Protein 2WHL (pdb70)

Organism: NCBI:txid122631

Radius of gyration: 16.97 Å; Cα contacts (8 Å, |Δi|>4): 727; chains: 1; bounding box: 40×43×40 Å

Nearest PDB structures (foldseek):
  2whl-assembly1_A  TM=1.003E+00  e=1.988E-66  Salipaludibacillus agaradhaerens
  3jug-assembly1_A  TM=1.002E+00  e=2.388E-63  Bacillus sp. N16-5
  2whj-assembly1_A  TM=1.001E+00  e=3.059E-62  Salipaludibacillus agaradhaerens
  1wky-assembly1_A  TM=9.982E-01  e=1.531E-55  Bacillus sp. JAMB-602
  2man-assembly1_A  TM=9.497E-01  e=5.520E-34  Thermobifida fusca

Foldseek 3Di:
DWFAFFAFIAFPVRHTAFFAFFEDACQVVVVLLLQQQLLRLVLQGQAYEYEAELPLPGDHQDLVSLLVNLCSQVVSQHAYAYAHENQQLPLDLVSLVSLLVVCLVNVVSQPPCQNRYEYASHQQHAQDQDLVSLLVSLLPRLVVSVVSVHLHQYEYADHNSLQNLVSCLVCVVVSLVSHPNSRYAYEHAFFCRQFVDLVSVLVSVCSNSVVSGYYEPAEYADCDCGGCVVNNLVVCQVVSHHYYYPHCDDDPPVCRNRHQAPDSNRPGGDPRVCCQRPNDSHSVPPRDRRPVSD

Sequence (294 aa):
GFSSVDGNTLYDANGQPFVMRGINHGHAWYKDTASTAIPAIAEQGANTIRIVLSDGGQWEKDDIDTIRREVIIELAEQNKMVAVVEVHDATGRDSRSDLNRAVDYWIEMKDALIGKEDDTVIINIANEWYGSWDGSAWADGYIDVIPKLRDAGLTHTLMVDAAGWGQYPQSIHDYGQQDVFNADPLKNTMFSIHMYEYAGGDANNTVRRSNIDRVIDQDLALVIGEFGHRHTDVDEDTILSYSEETGTGWLAWSWKGNSTSWDYLDLSEDWAGQHLTDWGNRIVHGADGLQETSKPSTVFT

Solvent-accessible surface area: 10678 Å² total; per-residue (Å²): 58,5,49,13,105,29,65,38,9,62,3,52,86,43,84,85,12,52,2,1,0,0,0,0,4,0,4,89,74,45,135,16,1,80,60,0,0,29,2,0,20,119,14,27,6,4,0,0,0,0,0,0,0,4,28,39,73,86,127,85,0,79,54,99,26,0,101,76,0,1,66,41,0,25,126,47,126,0,0,0,0,0,0,0,16,4,1,28,14,97,59,55,96,73,25,0,51,111,0,4,90,5,0,60,99,5,66,97,5,0,75,56,61,30,48,5,0,0,0,0,0,0,1,15,2,27,8,54,134,56,9,51,29,0,1,69,0,0,65,59,0,0,42,93,0,20,125,14,34,0,69,0,0,0,0,0,0,0,0,3,126,0,27,39,1,60,1,0,70,89,75,0,74,71,0,29,74,23,0,77,82,91,13,1,4,0,0,0,0,0,30,77,150,2,0,18,72,33,97,37,0,92,40,9,0,44,71,0,21,106,65,94,3,2,10,0,0,0,6,0,0,35,109,92,144,57,0,19,30,77,19,0,0,53,30,0,79,137,45,40,4,4,0,0,0,22,4,0,50,16,27,74,120,80,134,74,39,5,18,0,0,107,34,52,38,10,120,109,26,32,132,12,0,66,49,0,1,111,18,59,35,0,2,100,99,17,16,132,72,1,46,46,40,140

GO terms:
  GO:0004567 beta-mannosidase activity (F, IDA)

InterPro domains:
  IPR001547 Glycoside hydrolase, family 5 [PF00150] (45-288)
  IPR008979 Galactose-binding-like domain superfamily [SSF49785] (343-493)
  IPR017853 Glycoside hydrolase superfamily [SSF51445] (35-329)
  IPR049475 Mannanase, galactose-binding domain-like [PF21253] (346-489)

Structure (mmCIF, N/CA/C/O backbone):
data_2WHL
#
_entry.id   2WHL
#
_cell.length_a   58.255
_cell.length_b   63.690
_cell.length_c   83.577
_cell.angle_alpha   90.00
_cell.angle_beta   90.00
_cell.angle_gamma   90.00
#
_symmetry.space_group_name_H-M   'P 21 21 21'
#
loop_
_entity.id
_entity.type
_entity.pdbx_description
1 polymer BETA-MANNANASE
2 branched beta-D-mannopyranose-(1-4)-beta-D-mannopyranose-(1-4)-alpha-D-mannopyranose
3 non-polymer 'ACETATE ION'
4 water water
#
loop_
_atom_site.group_PDB
_atom_site.id
_atom_site.type_symbol
_atom_site.label_atom_id
_atom_site.label_alt_id
_atom_site.label_comp_id
_atom_site.label_asym_id
_atom_site.label_entity_id
_atom_site.label_seq_id
_atom_site.pdbx_PDB_ins_code
_atom_site.Cartn_x
_atom_site.Cartn_y
_atom_site.Cartn_z
_atom_site.occupancy
_atom_site.B_iso_or_equiv
_atom_site.auth_seq_id
_atom_site.auth_comp_id
_atom_site.auth_asym_id
_atom_site.auth_atom_id
_atom_site.pdbx_PDB_model_num
ATOM 1 N N . GLY A 1 1 ? 8.363 15.408 22.788 1.00 24.32 4 GLY A N 1
ATOM 2 C CA . GLY A 1 1 ? 8.332 16.867 22.661 1.00 19.76 4 GLY A CA 1
ATOM 3 C C . GLY A 1 1 ? 7.242 17.455 21.797 1.00 17.82 4 GLY A C 1
ATOM 4 O O . GLY A 1 1 ? 6.071 16.990 21.798 1.00 19.16 4 GLY A O 1
ATOM 5 N N . PHE A 1 2 ? 7.597 18.494 21.047 1.00 16.80 5 PHE A N 1
ATOM 6 C CA . PHE A 1 2 ? 6.724 18.986 19.993 1.00 15.83 5 PHE A CA 1
ATOM 7 C C . PHE A 1 2 ? 6.399 17.918 18.955 1.00 16.05 5 PHE A C 1
ATOM 8 O O . PHE A 1 2 ? 7.216 17.030 18.672 1.00 16.99 5 PHE A O 1
ATOM 16 N N A SER A 1 3 ? 5.190 18.003 18.387 0.50 15.79 6 SER A N 1
ATOM 17 N N B SER A 1 3 ? 5.177 18.004 18.412 0.50 16.38 6 SER A N 1
ATOM 18 C CA A SER A 1 3 ? 4.786 17.141 17.296 0.50 16.72 6 SER A CA 1
ATOM 19 C CA B SER A 1 3 ? 4.714 17.147 17.340 0.50 17.84 6 SER A CA 1
ATOM 20 C C A SER A 1 3 ? 3.860 17.878 16.343 0.50 16.70 6 SER A C 1
ATOM 21 C C B SER A 1 3 ? 3.965 17.973 16.300 0.50 17.27 6 SER A C 1
ATOM 22 O O A SER A 1 3 ? 3.165 18.817 16.715 0.50 17.16 6 SER A O 1
ATOM 23 O O B SER A 1 3 ? 3.528 19.104 16.559 0.50 16.97 6 SER A O 1
ATOM 28 N N . VAL A 1 4 ? 3.836 17.398 15.112 1.00 17.24 7 VAL A N 1
ATOM 29 C CA . VAL A 1 4 ? 3.091 18.001 14.033 1.00 17.78 7 VAL A CA 1
ATOM 30 C C . VAL A 1 4 ? 2.073 16.999 13.549 1.00 18.07 7 VAL A C 1
ATOM 31 O O . VAL A 1 4 ? 2.408 15.825 13.379 1.00 18.48 7 VAL A O 1
ATOM 35 N N . ASP A 1 5 ? 0.814 17.429 13.394 1.00 18.38 8 ASP A N 1
ATOM 36 C CA . ASP A 1 5 ? -0.196 16.594 12.748 1.00 20.14 8 ASP A CA 1
ATOM 37 C C . ASP A 1 5 ? -0.999 17.483 11.827 1.00 18.37 8 ASP A C 1
ATOM 38 O O . ASP A 1 5 ? -1.623 18.450 12.275 1.00 18.24 8 ASP A O 1
ATOM 43 N N . GLY A 1 6 ? -0.910 17.202 10.529 1.00 16.63 9 GLY A N 1
ATOM 44 C CA . GLY A 1 6 ? -1.463 18.099 9.549 1.00 17.14 9 GLY A CA 1
ATOM 45 C C . GLY A 1 6 ? -0.925 19.502 9.673 1.00 17.35 9 GLY A C 1
ATOM 46 O O . GLY A 1 6 ? 0.290 19.663 9.784 1.00 19.79 9 GLY A O 1
ATOM 47 N N . ASN A 1 7 ? -1.768 20.494 9.637 1.00 18.63 10 ASN A N 1
ATOM 48 C CA . ASN A 1 7 ? -1.273 21.871 9.665 1.00 17.89 10 ASN A CA 1
ATOM 49 C C . ASN A 1 7 ? -1.142 22.444 11.102 1.00 16.48 10 ASN A C 1
ATOM 50 O O . ASN A 1 7 ? -1.025 23.659 11.281 1.00 18.40 10 ASN A O 1
ATOM 55 N N . THR A 1 8 ? -1.124 21.592 12.126 1.00 15.94 11 THR A N 1
ATOM 56 C CA . THR A 1 8 ? -0.996 22.054 13.516 1.00 15.42 11 THR A CA 1
ATOM 57 C C . THR A 1 8 ? 0.301 21.547 14.137 1.00 16.32 11 THR A C 1
ATOM 58 O O . THR A 1 8 ? 0.667 20.363 13.997 1.00 16.26 11 THR A O 1
ATOM 62 N N . LEU A 1 9 ? 0.930 22.465 14.859 1.00 14.44 12 LEU A N 1
ATOM 63 C CA . LEU A 1 9 ? 2.068 22.126 15.760 1.00 14.64 12 LEU A CA 1
ATOM 64 C C . LEU A 1 9 ? 1.503 21.969 17.185 1.00 15.84 12 LEU A C 1
ATOM 65 O O . LEU A 1 9 ? 0.790 22.846 17.639 1.00 15.30 12 LEU A O 1
ATOM 70 N N . TYR A 1 10 ? 1.861 20.890 17.870 1.00 14.96 13 TYR A N 1
ATOM 71 C CA . TYR A 1 10 ? 1.367 20.585 19.226 1.00 16.23 13 TYR A CA 1
ATOM 72 C C . TYR A 1 10 ? 2.532 20.545 20.230 1.00 14.69 13 TYR A C 1
ATOM 73 O O . TYR A 1 10 ? 3.623 20.015 19.931 1.00 15.08 13 TYR A O 1
ATOM 82 N N . ASP A 1 11 ? 2.360 21.161 21.378 1.00 14.83 14 ASP A N 1
ATOM 83 C CA . ASP A 1 11 ? 3.342 21.113 22.423 1.00 15.19 14 ASP A CA 1
ATOM 84 C C . ASP A 1 11 ? 3.329 19.723 23.100 1.00 15.22 14 ASP A C 1
ATOM 85 O O . ASP A 1 11 ? 2.573 18.839 22.712 1.00 16.85 14 ASP A O 1
ATOM 90 N N . ALA A 1 12 ? 4.213 19.510 24.066 1.00 16.16 15 ALA A N 1
ATOM 91 C CA . ALA A 1 12 ? 4.362 18.190 24.695 1.00 16.61 15 ALA A CA 1
ATOM 92 C C . ALA A 1 12 ? 3.130 17.757 25.509 1.00 16.58 15 ALA A C 1
ATOM 93 O O . ALA A 1 12 ? 3.018 16.573 25.845 1.00 17.95 15 ALA A O 1
ATOM 95 N N . ASN A 1 13 ? 2.264 18.716 25.849 1.00 17.10 16 ASN A N 1
ATOM 96 C CA . ASN A 1 13 ? 0.956 18.451 26.501 1.00 17.89 16 ASN A CA 1
ATOM 97 C C . ASN A 1 13 ? -0.180 18.235 25.514 1.00 17.62 16 ASN A C 1
ATOM 98 O O . ASN A 1 13 ? -1.350 18.131 25.919 1.00 18.13 16 ASN A O 1
ATOM 103 N N . GLY A 1 14 ? 0.181 18.174 24.229 1.00 16.47 17 GLY A N 1
ATOM 104 C CA . GLY A 1 14 ? -0.744 18.002 23.143 1.00 16.33 17 GLY A CA 1
ATOM 105 C C . GLY A 1 14 ? -1.531 19.220 22.791 1.00 15.21 17 GLY A C 1
ATOM 106 O O . GLY A 1 14 ? -2.510 19.103 22.031 1.00 17.44 17 GLY A O 1
ATOM 107 N N . GLN A 1 15 ? -1.157 20.395 23.320 1.00 15.69 18 GLN A N 1
ATOM 108 C CA . GLN A 1 15 ? -1.937 21.603 23.075 1.00 15.03 18 GLN A CA 1
ATOM 109 C C . GLN A 1 15 ? -1.390 22.343 21.848 1.00 13.95 18 GLN A C 1
ATOM 110 O O . GLN A 1 15 ? -0.165 22.515 21.744 1.00 14.68 18 GLN A O 1
ATOM 116 N N . PRO A 1 16 ? -2.280 22.721 20.903 1.00 15.64 19 PRO A N 1
ATOM 117 C CA . PRO A 1 16 ? -1.804 23.473 19.737 1.00 16.40 19 PRO A CA 1
ATOM 118 C C . PRO A 1 16 ? -0.960 24.648 20.170 1.00 14.20 19 PRO A C 1
ATOM 119 O O . PRO A 1 16 ? -1.241 25.350 21.162 1.00 14.01 19 PRO A O 1
ATOM 123 N N . PHE A 1 17 ? 0.105 24.891 19.457 1.00 15.65 20 PHE A N 1
ATOM 124 C CA . PHE A 1 17 ? 1.025 25.983 19.763 1.00 14.47 20 PHE A CA 1
ATOM 125 C C . PHE A 1 17 ? 1.177 26.854 18.521 1.00 14.50 20 PHE A C 1
ATOM 126 O O . PHE A 1 17 ? 1.614 26.338 17.455 1.00 14.79 20 PHE A O 1
ATOM 134 N N . VAL A 1 18 ? 0.857 28.158 18.689 1.00 14.22 21 VAL A N 1
ATOM 135 C CA . VAL A 1 18 ? 0.900 29.096 17.602 1.00 14.53 21 VAL A CA 1
ATOM 136 C C . VAL A 1 18 ? 1.975 30.143 17.907 1.00 12.85 21 VAL A C 1
ATOM 137 O O . VAL A 1 18 ? 1.844 30.955 18.804 1.00 13.35 21 VAL A O 1
ATOM 141 N N . MET A 1 19 ? 3.103 30.035 17.202 1.00 12.01 22 MET A N 1
ATOM 142 C CA . MET A 1 19 ? 4.285 30.866 17.441 1.00 13.64 22 MET A CA 1
ATOM 143 C C . MET A 1 19 ? 3.934 32.345 17.248 1.00 12.70 22 MET A C 1
ATOM 144 O O . MET A 1 19 ? 3.363 32.720 16.238 1.00 13.59 22 MET A O 1
ATOM 149 N N . ARG A 1 20 ? 4.354 33.161 18.226 1.00 14.47 23 ARG A N 1
ATOM 150 C CA . ARG A 1 20 ? 4.210 34.620 18.186 1.00 13.27 23 ARG A CA 1
ATOM 151 C C . ARG A 1 20 ? 5.494 35.139 18.823 1.00 13.51 23 ARG A C 1
ATOM 152 O O . ARG A 1 20 ? 5.674 35.074 20.051 1.00 14.57 23 ARG A O 1
ATOM 160 N N . GLY A 1 21 ? 6.416 35.607 17.986 1.00 12.43 24 GLY A N 1
ATOM 161 C CA . GLY A 1 21 ? 7.742 35.867 18.550 1.00 13.33 24 GLY A CA 1
ATOM 162 C C . GLY A 1 21 ? 8.621 36.740 17.683 1.00 11.98 24 GLY A C 1
ATOM 163 O O . GLY A 1 21 ? 8.177 37.493 16.820 1.00 12.88 24 GLY A O 1
ATOM 164 N N . ILE A 1 22 ? 9.924 36.636 17.921 1.00 12.63 25 ILE A N 1
ATOM 165 C CA . ILE A 1 22 ? 10.971 37.597 17.506 1.00 12.61 25 ILE A CA 1
ATOM 166 C C . ILE A 1 22 ? 12.238 36.859 17.190 1.00 13.11 25 ILE A C 1
ATOM 167 O O . ILE A 1 22 ? 12.632 35.942 17.930 1.00 12.96 25 ILE A O 1
ATOM 172 N N . ASN A 1 23 ? 12.845 37.264 16.065 1.00 11.52 26 ASN A N 1
ATOM 173 C CA . ASN A 1 23 ? 14.219 36.883 15.747 1.00 11.06 26 ASN A CA 1
ATOM 174 C C . ASN A 1 23 ? 15.251 37.727 16.461 1.00 14.14 26 ASN A C 1
ATOM 175 O O . ASN A 1 23 ? 15.137 38.929 16.506 1.00 14.61 26 ASN A O 1
ATOM 180 N N . HIS A 1 24 ? 16.314 37.051 16.928 1.00 13.43 27 HIS A N 1
ATOM 181 C CA . HIS A 1 24 ? 17.415 37.700 17.578 1.00 13.16 27 HIS A CA 1
ATOM 182 C C . HIS A 1 24 ? 18.734 37.235 16.945 1.00 14.04 27 HIS A C 1
ATOM 183 O O . HIS A 1 24 ? 19.028 36.010 16.839 1.00 15.77 27 HIS A O 1
ATOM 190 N N . GLY A 1 25 ? 19.481 38.221 16.450 1.00 15.25 28 GLY A N 1
ATOM 191 C CA . GLY A 1 25 ? 20.750 37.969 15.791 1.00 14.00 28 GLY A CA 1
ATOM 192 C C . GLY A 1 25 ? 21.975 37.601 16.665 1.00 15.37 28 GLY A C 1
ATOM 193 O O . GLY A 1 25 ? 23.045 38.237 16.649 1.00 18.34 28 GLY A O 1
ATOM 194 N N . HIS A 1 26 ? 21.738 36.600 17.517 1.00 16.62 29 HIS A N 1
ATOM 195 C CA . HIS A 1 26 ? 22.691 36.154 18.501 1.00 18.63 29 HIS A CA 1
ATOM 196 C C . HIS A 1 26 ? 24.080 35.993 17.912 1.00 17.50 29 HIS A C 1
ATOM 197 O O . HIS A 1 26 ? 25.128 36.422 18.484 1.00 19.23 29 HIS A O 1
ATOM 204 N N . ALA A 1 27 ? 24.169 35.288 16.771 1.00 16.95 30 ALA A N 1
ATOM 205 C CA . ALA A 1 27 ? 25.489 34.936 16.201 1.00 16.92 30 ALA A CA 1
ATOM 206 C C . ALA A 1 27 ? 26.398 36.130 16.062 1.00 19.16 30 ALA A C 1
ATOM 207 O O . ALA A 1 27 ? 27.664 35.976 16.148 1.00 20.43 30 ALA A O 1
ATOM 209 N N . TRP A 1 28 ? 25.823 37.302 15.805 1.00 18.42 31 TRP A N 1
ATOM 210 C CA . TRP A 1 28 ? 26.672 38.506 15.533 1.00 19.27 31 TRP A CA 1
ATOM 211 C C . TRP A 1 28 ? 26.871 39.414 16.744 1.00 20.13 31 TRP A C 1
ATOM 212 O O . TRP A 1 28 ? 27.646 40.428 16.683 1.00 21.82 31 TRP A O 1
ATOM 223 N N . TYR A 1 29 ? 26.153 39.086 17.827 1.00 20.92 32 TYR A N 1
ATOM 224 C CA . TYR A 1 29 ? 26.141 39.892 19.048 1.00 20.13 32 TYR A CA 1
ATOM 225 C C . TYR A 1 29 ? 26.037 38.921 20.248 1.00 21.62 32 TYR A C 1
ATOM 226 O O . TYR A 1 29 ? 25.088 38.992 21.065 1.00 20.67 32 TYR A O 1
ATOM 235 N N . LYS A 1 30 ? 26.996 38.009 20.325 1.00 20.31 33 LYS A N 1
ATOM 236 C CA . LYS A 1 30 ? 26.899 36.884 21.236 1.00 22.16 33 LYS A CA 1
ATOM 237 C C . LYS A 1 30 ? 26.793 37.305 22.708 1.00 23.60 33 LYS A C 1
ATOM 238 O O . LYS A 1 30 ? 26.142 36.645 23.518 1.00 23.13 33 LYS A O 1
ATOM 244 N N . ASP A 1 31 ? 27.425 38.436 23.043 1.00 24.69 34 ASP A N 1
ATOM 245 C CA . ASP A 1 31 ? 27.459 38.910 24.423 1.00 26.04 34 ASP A CA 1
ATOM 246 C C . ASP A 1 31 ? 26.234 39.636 24.909 1.00 24.35 34 ASP A C 1
ATOM 247 O O . ASP A 1 31 ? 26.171 40.024 26.050 1.00 24.94 34 ASP A O 1
ATOM 252 N N . THR A 1 32 ? 25.217 39.772 24.051 1.00 21.60 35 THR A N 1
ATOM 253 C CA . THR A 1 32 ? 23.963 40.434 24.395 1.00 21.14 35 THR A CA 1
ATOM 254 C C . THR A 1 32 ? 22.937 39.427 24.963 1.00 20.03 35 THR A C 1
ATOM 255 O O . THR A 1 32 ? 21.825 39.828 25.347 1.00 20.39 35 THR A O 1
ATOM 259 N N . ALA A 1 33 ? 23.260 38.139 24.952 1.00 18.91 36 ALA A N 1
ATOM 260 C CA . ALA A 1 33 ? 22.274 37.080 25.231 1.00 19.42 36 ALA A CA 1
ATOM 261 C C . ALA A 1 33 ? 21.416 37.281 26.503 1.00 15.71 36 ALA A C 1
ATOM 262 O O . ALA A 1 33 ? 20.156 37.202 26.513 1.00 17.99 36 ALA A O 1
ATOM 264 N N . SER A 1 34 ? 22.101 37.632 27.604 1.00 20.11 37 SER A N 1
ATOM 265 C CA . SER A 1 34 ? 21.523 37.743 28.923 1.00 20.98 37 SER A CA 1
ATOM 266 C C . SER A 1 34 ? 20.685 39.003 29.090 1.00 20.36 37 SER A C 1
ATOM 267 O O . SER A 1 34 ? 19.947 39.133 30.053 1.00 20.42 37 SER A O 1
ATOM 270 N N . THR A 1 35 ? 20.834 39.930 28.146 1.00 21.08 38 THR A N 1
ATOM 271 C CA . THR A 1 35 ? 20.004 41.118 28.079 1.00 20.77 38 THR A CA 1
ATOM 272 C C . THR A 1 35 ? 18.912 40.950 27.040 1.00 19.84 38 THR A C 1
ATOM 273 O O . THR A 1 35 ? 17.729 41.174 27.327 1.00 18.89 38 THR A O 1
ATOM 277 N N . ALA A 1 36 ? 19.300 40.543 25.843 1.00 18.82 39 ALA A N 1
ATOM 278 C CA . ALA A 1 36 ? 18.357 40.464 24.703 1.00 18.87 39 ALA A CA 1
ATOM 279 C C . ALA A 1 36 ? 17.263 39.390 24.857 1.00 17.60 39 ALA A C 1
ATOM 280 O O . ALA A 1 36 ? 16.056 39.600 24.540 1.00 18.92 39 ALA A O 1
ATOM 282 N N . ILE A 1 37 ? 17.650 38.206 25.323 1.00 17.05 40 ILE A N 1
ATOM 283 C CA . ILE A 1 37 ? 16.697 37.092 25.381 1.00 15.98 40 ILE A CA 1
ATOM 284 C C . ILE A 1 37 ? 15.653 37.358 26.427 1.00 16.91 40 ILE A C 1
ATOM 285 O O . ILE A 1 37 ? 14.470 37.240 26.130 1.00 16.36 40 ILE A O 1
ATOM 290 N N . PRO A 1 38 ? 16.040 37.741 27.657 1.00 17.79 41 PRO A N 1
ATOM 291 C CA . PRO A 1 38 ? 14.986 38.109 28.610 1.00 17.80 41 PRO A CA 1
ATOM 292 C C . PRO A 1 38 ? 14.157 39.320 28.174 1.00 17.33 41 PRO A C 1
ATOM 293 O O . PRO A 1 38 ? 12.931 39.349 28.390 1.00 17.52 41 PRO A O 1
ATOM 297 N N . ALA A 1 39 ? 14.761 40.296 27.507 1.00 18.10 42 ALA A N 1
ATOM 298 C CA . ALA A 1 39 ? 14.018 41.475 27.023 1.00 17.65 42 ALA A CA 1
ATOM 299 C C . ALA A 1 39 ? 12.936 41.079 26.004 1.00 15.07 42 ALA A C 1
ATOM 300 O O . ALA A 1 39 ? 11.850 41.608 25.991 1.00 16.51 42 ALA A O 1
ATOM 302 N N . ILE A 1 40 ? 13.244 40.139 25.120 1.00 15.61 43 ILE A N 1
ATOM 303 C CA . ILE A 1 40 ? 12.296 39.605 24.136 1.00 15.38 43 ILE A CA 1
ATOM 304 C C . ILE A 1 40 ? 11.074 38.918 24.862 1.00 15.26 43 ILE A C 1
ATOM 305 O O . ILE A 1 40 ? 9.889 39.128 24.541 1.00 16.87 43 ILE A O 1
ATOM 310 N N . ALA A 1 41 ? 11.387 38.122 25.896 1.00 17.62 44 ALA A N 1
ATOM 311 C CA . ALA A 1 41 ? 10.339 37.501 26.702 1.00 15.97 44 ALA A CA 1
ATOM 312 C C . ALA A 1 41 ? 9.442 38.570 27.375 1.00 16.95 44 ALA A C 1
ATOM 313 O O . ALA A 1 41 ? 8.239 38.393 27.469 1.00 19.50 44 ALA A O 1
ATOM 315 N N . GLU A 1 42 ? 10.026 39.671 27.823 1.00 18.10 45 GLU A N 1
ATOM 316 C CA . GLU A 1 42 ? 9.275 40.740 28.454 1.00 17.56 45 GLU A CA 1
ATOM 317 C C . GLU A 1 42 ? 8.254 41.376 27.500 1.00 17.49 45 GLU A C 1
ATOM 318 O O . GLU A 1 42 ? 7.286 41.990 27.946 1.00 19.36 45 GLU A O 1
ATOM 324 N N . GLN A 1 43 ? 8.451 41.243 26.189 1.00 16.12 46 GLN A N 1
ATOM 325 C CA . GLN A 1 43 ? 7.463 41.744 25.223 1.00 17.24 46 GLN A CA 1
ATOM 326 C C . GLN A 1 43 ? 6.306 40.817 24.976 1.00 17.92 46 GLN A C 1
ATOM 327 O O . GLN A 1 43 ? 5.340 41.246 24.314 1.00 19.03 46 GLN A O 1
ATOM 333 N N . GLY A 1 44 ? 6.342 39.636 25.570 1.00 16.68 47 GLY A N 1
ATOM 334 C CA . GLY A 1 44 ? 5.262 38.663 25.466 1.00 17.35 47 GLY A CA 1
ATOM 335 C C . GLY A 1 44 ? 5.471 37.625 24.386 1.00 17.18 47 GLY A C 1
ATOM 336 O O . GLY A 1 44 ? 4.638 36.794 24.138 1.00 17.49 47 GLY A O 1
ATOM 337 N N . ALA A 1 45 ? 6.666 37.595 23.808 1.00 14.19 48 ALA A N 1
ATOM 338 C CA . ALA A 1 45 ? 6.993 36.584 22.774 1.00 13.95 48 ALA A CA 1
ATOM 339 C C . ALA A 1 45 ? 6.902 35.190 23.418 1.00 14.16 48 ALA A C 1
ATOM 340 O O . ALA A 1 45 ? 7.444 34.988 24.528 1.00 15.32 48 ALA A O 1
ATOM 342 N N . ASN A 1 46 ? 6.248 34.249 22.740 1.00 14.61 49 ASN A N 1
ATOM 343 C CA . ASN A 1 46 ? 6.221 32.878 23.221 1.00 13.15 49 ASN A CA 1
ATOM 344 C C . ASN A 1 46 ? 7.359 32.044 22.586 1.00 13.16 49 ASN A C 1
ATOM 345 O O . ASN A 1 46 ? 7.477 30.883 22.967 1.00 12.49 49 ASN A O 1
ATOM 350 N N . THR A 1 47 ? 8.106 32.622 21.625 1.00 12.04 50 THR A N 1
ATOM 351 C CA . THR A 1 47 ? 9.134 31.919 20.834 1.00 13.32 50 THR A CA 1
ATOM 352 C C . THR A 1 47 ? 10.143 32.954 20.456 1.00 14.53 50 THR A C 1
ATOM 353 O O . THR A 1 47 ? 9.823 34.102 20.142 1.00 13.70 50 THR A O 1
ATOM 357 N N . ILE A 1 48 ? 11.398 32.531 20.562 1.00 13.74 51 ILE A N 1
ATOM 358 C CA . ILE A 1 48 ? 12.538 33.323 20.038 1.00 13.46 51 ILE A CA 1
ATOM 359 C C . ILE A 1 48 ? 13.218 32.484 18.968 1.00 14.08 51 ILE A C 1
ATOM 360 O O . ILE A 1 48 ? 13.505 31.296 19.195 1.00 14.28 51 ILE A O 1
ATOM 365 N N . ARG A 1 49 ? 13.501 33.109 17.828 1.00 13.08 52 ARG A N 1
ATOM 366 C CA . ARG A 1 49 ? 14.302 32.455 16.814 1.00 13.66 52 ARG A CA 1
ATOM 367 C C . ARG A 1 49 ? 15.715 33.004 16.941 1.00 13.49 52 ARG A C 1
ATOM 368 O O . ARG A 1 49 ? 15.966 34.193 16.858 1.00 13.86 52 ARG A O 1
ATOM 376 N N . ILE A 1 50 ? 16.614 32.079 17.234 1.00 13.88 53 ILE A N 1
ATOM 377 C CA . ILE A 1 50 ? 17.991 32.410 17.622 1.00 12.98 53 ILE A CA 1
ATOM 378 C C . ILE A 1 50 ? 18.947 32.108 16.453 1.00 15.20 53 ILE A C 1
ATOM 379 O O . ILE A 1 50 ? 19.080 30.941 16.055 1.00 16.14 53 ILE A O 1
ATOM 384 N N . VAL A 1 51 ? 19.564 33.166 15.913 1.00 16.72 54 VAL A N 1
ATOM 385 C CA . VAL A 1 51 ? 20.514 33.049 14.820 1.00 15.89 54 VAL A CA 1
ATOM 386 C C . VAL A 1 51 ? 21.826 32.457 15.305 1.00 16.80 54 VAL A C 1
ATOM 387 O O . VAL A 1 51 ? 22.483 33.046 16.163 1.00 17.16 54 VAL A O 1
ATOM 391 N N . LEU A 1 52 ? 22.183 31.270 14.828 1.00 16.67 55 LEU A N 1
ATOM 392 C CA . LEU A 1 52 ? 23.499 30.678 15.108 1.00 15.92 55 LEU A CA 1
ATOM 393 C C . LEU A 1 52 ? 24.308 30.623 13.841 1.00 18.11 55 LEU A C 1
ATOM 394 O O . LEU A 1 52 ? 23.826 30.557 12.748 1.00 17.82 55 LEU A O 1
ATOM 399 N N . SER A 1 53 ? 25.627 30.576 14.052 1.00 17.60 56 SER A N 1
ATOM 400 C CA . SER A 1 53 ? 26.653 30.316 13.017 1.00 20.06 56 SER A CA 1
ATOM 401 C C . SER A 1 53 ? 27.341 28.965 13.173 1.00 20.11 56 SER A C 1
ATOM 402 O O . SER A 1 53 ? 27.790 28.603 14.261 1.00 21.76 56 SER A O 1
ATOM 405 N N . ASP A 1 54 ? 27.444 28.251 12.060 1.00 21.64 57 ASP A N 1
ATOM 406 C CA . ASP A 1 54 ? 28.237 27.044 11.982 1.00 23.01 57 ASP A CA 1
ATOM 407 C C . ASP A 1 54 ? 29.712 27.308 11.559 1.00 23.23 57 ASP A C 1
ATOM 408 O O . ASP A 1 54 ? 30.431 26.359 11.213 1.00 22.71 57 ASP A O 1
ATOM 413 N N . GLY A 1 55 ? 30.119 28.570 11.559 1.00 22.73 58 GLY A N 1
ATOM 414 C CA . GLY A 1 55 ? 31.454 28.983 11.154 1.00 23.20 58 GLY A CA 1
ATOM 415 C C . GLY A 1 55 ? 31.642 29.210 9.663 1.00 23.84 58 GLY A C 1
ATOM 416 O O . GLY A 1 55 ? 32.773 29.591 9.262 1.00 22.80 58 GLY A O 1
ATOM 417 N N . GLY A 1 56 ? 30.662 28.930 8.821 1.00 24.55 59 GLY A N 1
ATOM 418 C CA . GLY A 1 56 ? 30.793 29.102 7.382 1.00 24.87 59 GLY A CA 1
ATOM 419 C C . GLY A 1 56 ? 31.077 30.523 6.971 1.00 25.41 59 GLY A C 1
ATOM 420 O O . GLY A 1 56 ? 31.971 30.789 6.153 1.00 26.89 59 GLY A O 1
ATOM 421 N N . GLN A 1 57 ? 30.289 31.448 7.502 1.00 23.21 60 GLN A N 1
ATOM 422 C CA . GLN A 1 57 ? 30.446 32.859 7.240 1.00 22.50 60 GLN A CA 1
ATOM 423 C C . GLN A 1 57 ? 30.839 33.725 8.454 1.00 23.58 60 GLN A C 1
ATOM 424 O O . GLN A 1 57 ? 31.467 34.794 8.251 1.00 25.20 60 GLN A O 1
ATOM 430 N N . TRP A 1 58 ? 30.424 33.333 9.684 1.00 22.33 61 TRP A N 1
ATOM 431 C CA . TRP A 1 58 ? 30.607 34.148 10.898 1.00 22.42 61 TRP A CA 1
ATOM 432 C C . TRP A 1 58 ? 31.325 33.283 11.965 1.00 24.33 61 TRP A C 1
ATOM 433 O O . TRP A 1 58 ? 31.794 32.132 11.687 1.00 24.08 61 TRP A O 1
ATOM 444 N N . GLU A 1 59 ? 31.444 33.821 13.167 1.00 26.31 62 GLU A N 1
ATOM 445 C CA . GLU A 1 59 ? 32.084 33.110 14.293 1.00 27.00 62 GLU A CA 1
ATOM 446 C C . GLU A 1 59 ? 31.189 31.956 14.802 1.00 25.66 62 GLU A C 1
ATOM 447 O O . GLU A 1 59 ? 30.036 32.206 15.251 1.00 25.03 62 GLU A O 1
ATOM 453 N N . LYS A 1 60 ? 31.723 30.723 14.707 1.00 25.51 63 LYS A N 1
ATOM 454 C CA . LYS A 1 60 ? 31.006 29.525 15.120 1.00 24.98 63 LYS A CA 1
ATOM 455 C C . LYS A 1 60 ? 30.445 29.647 16.539 1.00 24.01 63 LYS A C 1
ATOM 456 O O . LYS A 1 60 ? 31.083 30.119 17.453 1.00 23.81 63 LYS A O 1
ATOM 462 N N . ASP A 1 61 ? 29.184 29.262 16.717 1.00 22.21 64 ASP A N 1
ATOM 463 C CA . ASP A 1 61 ? 28.619 29.167 18.042 1.00 20.61 64 ASP A CA 1
ATOM 464 C C . ASP A 1 61 ? 28.913 27.766 18.566 1.00 22.41 64 ASP A C 1
ATOM 465 O O . ASP A 1 61 ? 28.445 26.759 18.055 1.00 22.25 64 ASP A O 1
ATOM 470 N N . ASP A 1 62 ? 29.709 27.709 19.624 1.00 24.20 65 ASP A N 1
ATOM 471 C CA . ASP A 1 62 ? 30.081 26.445 20.205 1.00 24.91 65 ASP A CA 1
ATOM 472 C C . ASP A 1 62 ? 29.001 25.843 21.121 1.00 25.05 65 ASP A C 1
ATOM 473 O O . ASP A 1 62 ? 27.928 26.449 21.387 1.00 24.57 65 ASP A O 1
ATOM 478 N N . ILE A 1 63 ? 29.256 24.620 21.578 1.00 25.87 66 ILE A N 1
ATOM 479 C CA . ILE A 1 63 ? 28.243 23.827 22.292 1.00 25.98 66 ILE A CA 1
ATOM 480 C C . ILE A 1 63 ? 27.776 24.479 23.597 1.00 24.63 66 ILE A C 1
ATOM 481 O O . ILE A 1 63 ? 26.541 24.417 23.934 1.00 26.31 66 ILE A O 1
ATOM 486 N N . ASP A 1 64 ? 28.701 25.163 24.285 1.00 25.30 67 ASP A N 1
ATOM 487 C CA . ASP A 1 64 ? 28.376 25.850 25.518 1.00 25.79 67 ASP A CA 1
ATOM 488 C C . ASP A 1 64 ? 27.486 27.071 25.278 1.00 24.47 67 ASP A C 1
ATOM 489 O O . ASP A 1 64 ? 26.656 27.375 26.089 1.00 24.32 67 ASP A O 1
ATOM 494 N N . THR A 1 65 ? 27.694 27.741 24.166 1.00 24.25 68 THR A N 1
ATOM 495 C CA . THR A 1 65 ? 26.925 28.911 23.797 1.00 22.91 68 THR A CA 1
ATOM 496 C C . THR A 1 65 ? 25.510 28.493 23.426 1.00 21.79 68 THR A C 1
ATOM 497 O O . THR A 1 65 ? 24.511 29.114 23.849 1.00 23.05 68 THR A O 1
ATOM 501 N N . ILE A 1 66 ? 25.420 27.409 22.667 1.00 20.72 69 ILE A N 1
ATOM 502 C CA . ILE A 1 66 ? 24.068 26.827 22.364 1.00 20.36 69 ILE A CA 1
ATOM 503 C C . ILE A 1 66 ? 23.325 26.528 23.677 1.00 19.15 69 ILE A C 1
ATOM 504 O O . ILE A 1 66 ? 22.128 26.916 23.890 1.00 20.56 69 ILE A O 1
ATOM 509 N N . ARG A 1 67 ? 23.981 25.814 24.595 1.00 19.75 70 ARG A N 1
ATOM 510 C CA A ARG A 1 67 ? 23.327 25.463 25.870 0.50 19.49 70 ARG A CA 1
ATOM 511 C CA B ARG A 1 67 ? 23.366 25.470 25.898 0.50 20.04 70 ARG A CA 1
ATOM 512 C C . ARG A 1 67 ? 22.860 26.698 26.625 1.00 18.91 70 ARG A C 1
ATOM 513 O O . ARG A 1 67 ? 21.657 26.768 27.093 1.00 19.30 70 ARG A O 1
ATOM 528 N N . GLU A 1 68 ? 23.662 27.739 26.610 1.00 19.58 71 GLU A N 1
ATOM 529 C CA . GLU A 1 68 ? 23.426 28.997 27.300 1.00 21.05 71 GLU A CA 1
ATOM 530 C C . GLU A 1 68 ? 22.167 29.682 26.745 1.00 18.88 71 GLU A C 1
ATOM 531 O O . GLU A 1 68 ? 21.304 30.151 27.489 1.00 19.88 71 GLU A O 1
ATOM 537 N N . VAL A 1 69 ? 22.083 29.796 25.421 1.00 19.86 72 VAL A N 1
ATOM 538 C CA . VAL A 1 69 ? 20.962 30.560 24.800 1.00 19.26 72 VAL A CA 1
ATOM 539 C C . VAL A 1 69 ? 19.628 29.822 24.913 1.00 17.15 72 VAL A C 1
ATOM 540 O O . VAL A 1 69 ? 18.579 30.438 25.177 1.00 18.43 72 VAL A O 1
ATOM 544 N N A ILE A 1 70 ? 19.678 28.510 24.697 0.50 17.17 73 ILE A N 1
ATOM 545 N N B ILE A 1 70 ? 19.645 28.511 24.738 0.50 17.89 73 ILE A N 1
ATOM 546 C CA A ILE A 1 70 ? 18.520 27.661 24.906 0.50 16.46 73 ILE A CA 1
ATOM 547 C CA B ILE A 1 70 ? 18.399 27.795 24.871 0.50 17.72 73 ILE A CA 1
ATOM 548 C C A ILE A 1 70 ? 18.023 27.905 26.326 0.50 16.26 73 ILE A C 1
ATOM 549 C C B ILE A 1 70 ? 17.966 27.709 26.334 0.50 17.35 73 ILE A C 1
ATOM 550 O O A ILE A 1 70 ? 16.901 28.251 26.548 0.50 14.32 73 ILE A O 1
ATOM 551 O O B ILE A 1 70 ? 16.766 27.575 26.572 0.50 15.54 73 ILE A O 1
ATOM 560 N N . GLU A 1 71 ? 18.873 27.826 27.309 1.00 18.31 74 GLU A N 1
ATOM 561 C CA . GLU A 1 71 ? 18.474 27.833 28.723 1.00 18.21 74 GLU A CA 1
ATOM 562 C C . GLU A 1 71 ? 17.892 29.169 29.073 1.00 16.88 74 GLU A C 1
ATOM 563 O O . GLU A 1 71 ? 16.853 29.245 29.733 1.00 17.93 74 GLU A O 1
ATOM 569 N N . LEU A 1 72 ? 18.466 30.258 28.552 1.00 17.35 75 LEU A N 1
ATOM 570 C CA . LEU A 1 72 ? 17.889 31.579 28.714 1.00 18.13 75 LEU A CA 1
ATOM 571 C C . LEU A 1 72 ? 16.464 31.713 28.139 1.00 16.35 75 LEU A C 1
ATOM 572 O O . LEU A 1 72 ? 15.525 32.332 28.726 1.00 18.78 75 LEU A O 1
ATOM 577 N N . ALA A 1 73 ? 16.293 31.096 26.963 1.00 14.85 76 ALA A N 1
ATOM 578 C CA . ALA A 1 73 ? 14.945 31.059 26.393 1.00 13.64 76 ALA A CA 1
ATOM 579 C C . ALA A 1 73 ? 14.006 30.273 27.302 1.00 14.27 76 ALA A C 1
ATOM 580 O O . ALA A 1 73 ? 12.929 30.764 27.655 1.00 15.07 76 ALA A O 1
ATOM 582 N N . GLU A 1 74 ? 14.257 29.005 27.613 1.00 14.38 77 GLU A N 1
ATOM 583 C CA . GLU A 1 74 ? 13.227 28.176 28.294 1.00 16.88 77 GLU A CA 1
ATOM 584 C C . GLU A 1 74 ? 13.027 28.701 29.704 1.00 15.44 77 GLU A C 1
ATOM 585 O O . GLU A 1 74 ? 11.899 28.654 30.205 1.00 17.49 77 GLU A O 1
ATOM 591 N N . GLN A 1 75 ? 14.040 29.296 30.321 1.00 17.47 78 GLN A N 1
ATOM 592 C CA . GLN A 1 75 ? 13.885 29.850 31.688 1.00 16.84 78 GLN A CA 1
ATOM 593 C C . GLN A 1 75 ? 13.216 31.251 31.700 1.00 16.06 78 GLN A C 1
ATOM 594 O O . GLN A 1 75 ? 13.070 31.881 32.753 1.00 16.92 78 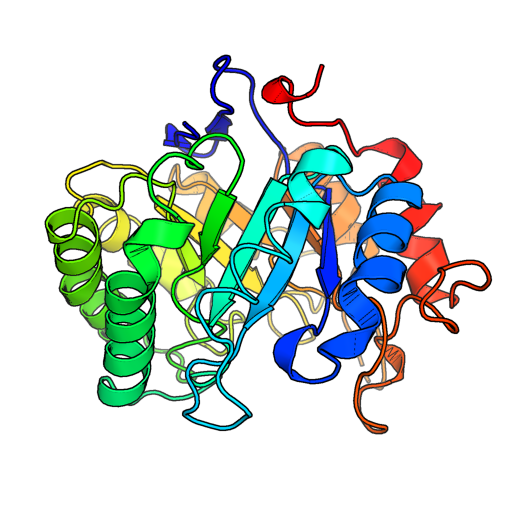GLN A O 1
ATOM 600 N N . ASN A 1 76 ? 12.979 31.797 30.504 1.00 16.46 79 ASN A N 1
ATOM 601 C CA . ASN A 1 76 ? 12.033 32.906 30.341 1.00 16.05 79 ASN A CA 1
ATOM 602 C C . ASN A 1 76 ? 10.728 32.519 29.623 1.00 16.13 79 ASN A C 1
ATOM 603 O O . ASN A 1 76 ? 10.052 33.403 29.105 1.00 17.31 79 ASN A O 1
ATOM 608 N N . LYS A 1 77 ? 10.425 31.215 29.642 1.00 16.11 80 LYS A N 1
ATOM 609 C CA . LYS A 1 77 ? 9.125 30.714 29.193 1.00 16.38 80 LYS A CA 1
ATOM 610 C C . LYS A 1 77 ? 8.914 30.954 27.707 1.00 15.45 80 LYS A C 1
ATOM 611 O O . LYS A 1 77 ? 7.804 31.127 27.244 1.00 15.47 80 LYS A O 1
ATOM 617 N N . MET A 1 78 ? 9.986 30.830 26.949 1.00 14.24 81 MET A N 1
ATOM 618 C CA . MET A 1 78 ? 9.964 30.844 25.488 1.00 13.66 81 MET A CA 1
ATOM 619 C C . MET A 1 78 ? 10.469 29.534 24.905 1.00 14.82 81 MET A C 1
ATOM 620 O O . MET A 1 78 ? 11.495 28.997 25.339 1.00 17.46 81 MET A O 1
ATOM 625 N N . VAL A 1 79 ? 9.832 29.110 23.826 1.00 14.96 82 VAL A N 1
ATOM 626 C CA . VAL A 1 79 ? 10.399 28.108 22.918 1.00 14.71 82 VAL A CA 1
ATOM 627 C C . VAL A 1 79 ? 11.491 28.767 22.114 1.00 15.18 82 VAL A C 1
ATOM 628 O O . VAL A 1 79 ? 11.401 29.930 21.727 1.00 15.80 82 VAL A O 1
ATOM 632 N N . ALA A 1 80 ? 12.555 27.997 21.880 1.00 13.43 83 ALA A N 1
ATOM 633 C CA . ALA A 1 80 ? 13.846 28.389 21.134 1.00 13.19 83 ALA A CA 1
ATOM 634 C C . ALA A 1 80 ? 13.721 27.709 19.762 1.00 13.14 83 ALA A C 1
ATOM 635 O O . ALA A 1 80 ? 13.690 26.502 19.691 1.00 15.34 83 ALA A O 1
ATOM 637 N N . VAL A 1 81 ? 13.600 28.491 18.671 1.00 13.48 84 VAL A N 1
ATOM 638 C CA . VAL A 1 81 ? 13.709 27.971 17.324 1.00 13.06 84 VAL A CA 1
ATOM 639 C C . VAL A 1 81 ? 15.213 28.279 17.043 1.00 13.34 84 VAL A C 1
ATOM 640 O O . VAL A 1 81 ? 15.545 29.464 16.831 1.00 14.66 84 VAL A O 1
ATOM 644 N N . VAL A 1 82 ? 16.094 27.273 17.006 1.00 14.36 85 VAL A N 1
ATOM 645 C CA . VAL A 1 82 ? 17.503 27.476 16.704 1.00 14.27 85 VAL A CA 1
ATOM 646 C C . VAL A 1 82 ? 17.674 27.348 15.208 1.00 13.81 85 VAL A C 1
ATOM 647 O O . VAL A 1 82 ? 17.031 26.511 14.579 1.00 16.72 85 VAL A O 1
ATOM 651 N N . GLU A 1 83 ? 18.544 28.172 14.628 1.00 16.30 86 GLU A N 1
ATOM 652 C CA . GLU A 1 83 ? 18.749 28.089 13.153 1.00 15.93 86 GLU A CA 1
ATOM 653 C C . GLU A 1 83 ? 20.194 28.405 12.829 1.00 14.94 86 GLU A C 1
ATOM 654 O O . GLU A 1 83 ? 20.768 29.247 13.494 1.00 16.54 86 GLU A O 1
ATOM 660 N N . VAL A 1 84 ? 20.729 27.710 11.803 1.00 14.82 87 VAL A N 1
ATOM 661 C CA . VAL A 1 84 ? 22.045 28.006 11.275 1.00 15.63 87 VAL A CA 1
ATOM 662 C C . VAL A 1 84 ? 21.877 28.952 10.038 1.00 15.78 87 VAL A C 1
ATOM 663 O O . VAL A 1 84 ? 21.170 28.628 9.095 1.00 16.91 87 VAL A O 1
ATOM 667 N N . HIS A 1 85 ? 22.611 30.079 10.050 1.00 17.23 88 HIS A N 1
ATOM 668 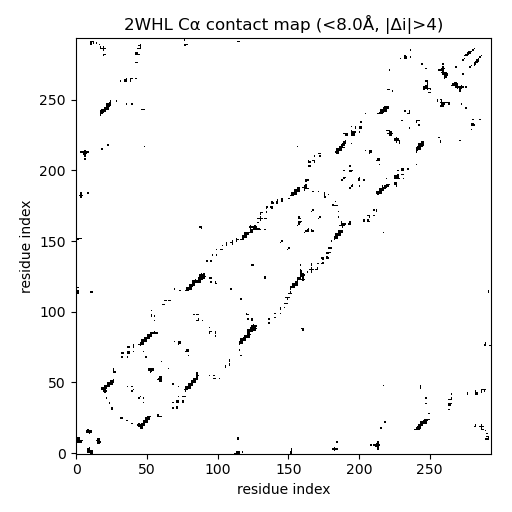C CA . HIS A 1 85 ? 22.384 31.202 9.099 1.00 16.53 88 HIS A CA 1
ATOM 669 C C . HIS A 1 85 ? 23.388 31.260 7.927 1.00 18.49 88 HIS A C 1
ATOM 670 O O . HIS A 1 85 ? 23.196 32.014 6.972 1.00 18.30 88 HIS A O 1
ATOM 677 N N . ASP A 1 86 ? 24.411 30.412 7.996 1.00 17.13 89 ASP A N 1
ATOM 678 C CA . ASP A 1 86 ? 25.604 30.521 7.094 1.00 15.50 89 ASP A CA 1
ATOM 679 C C . ASP A 1 86 ? 25.393 30.028 5.647 1.00 17.52 89 ASP A C 1
ATOM 680 O O . ASP A 1 86 ? 26.170 30.309 4.740 1.00 19.04 89 ASP A O 1
ATOM 685 N N . ALA A 1 87 ? 24.234 29.400 5.409 1.00 16.09 90 ALA A N 1
ATOM 686 C CA . ALA A 1 87 ? 23.841 28.903 4.109 1.00 18.06 90 ALA A CA 1
ATOM 687 C C . ALA A 1 87 ? 22.824 29.811 3.407 1.00 18.03 90 ALA A C 1
ATOM 688 O O . ALA A 1 87 ? 22.329 29.491 2.349 1.00 19.37 90 ALA A O 1
ATOM 690 N N . THR A 1 88 ? 22.577 30.978 4.000 1.00 18.09 91 THR A N 1
ATOM 691 C CA . THR A 1 88 ? 21.528 31.911 3.514 1.00 18.52 91 THR A CA 1
ATOM 692 C C . THR A 1 88 ? 21.692 32.200 2.016 1.00 19.49 91 THR A C 1
ATOM 693 O O . THR A 1 88 ? 22.706 32.738 1.617 1.00 18.34 91 THR A O 1
ATOM 697 N N . GLY A 1 89 ? 20.680 31.877 1.236 1.00 18.00 92 GLY A N 1
ATOM 698 C CA . GLY A 1 89 ? 20.631 32.194 -0.155 1.00 18.80 92 GLY A CA 1
ATOM 699 C C . GLY A 1 89 ? 21.487 31.301 -1.039 1.00 19.39 92 GLY A C 1
ATOM 700 O O . GLY A 1 89 ? 21.399 31.398 -2.275 1.00 20.97 92 GLY A O 1
ATOM 701 N N . ARG A 1 90 ? 22.285 30.403 -0.447 1.00 19.32 93 ARG A N 1
ATOM 702 C CA . ARG A 1 90 ? 23.158 29.534 -1.260 1.00 20.46 93 ARG A CA 1
ATOM 703 C C . ARG A 1 90 ? 22.445 28.326 -1.866 1.00 20.06 93 ARG A C 1
ATOM 704 O O . ARG A 1 90 ? 21.704 27.633 -1.190 1.00 19.91 93 ARG A O 1
ATOM 712 N N . ASP A 1 91 ? 22.709 28.009 -3.130 1.00 20.41 94 ASP A N 1
ATOM 713 C CA . ASP A 1 91 ? 22.145 26.845 -3.769 1.00 21.18 94 ASP A CA 1
ATOM 714 C C . ASP A 1 91 ? 22.953 25.556 -3.507 1.00 22.50 94 ASP A C 1
ATOM 715 O O . ASP A 1 91 ? 22.455 24.433 -3.657 1.00 24.06 94 ASP A O 1
ATOM 720 N N . SER A 1 92 ? 24.239 25.713 -3.220 1.00 22.35 95 SER A N 1
ATOM 721 C CA . SER A 1 92 ? 25.112 24.592 -3.094 1.00 24.76 95 SER A CA 1
ATOM 722 C C . SER A 1 92 ? 24.735 23.655 -1.963 1.00 23.86 95 SER A C 1
ATOM 723 O O . SER A 1 92 ? 24.505 24.097 -0.790 1.00 23.56 95 SER A O 1
ATOM 726 N N . ARG A 1 93 ? 24.696 22.364 -2.288 1.00 23.31 96 ARG A N 1
ATOM 727 C CA . ARG A 1 93 ? 24.437 21.336 -1.288 1.00 24.82 96 ARG A CA 1
ATOM 728 C C . ARG A 1 93 ? 25.460 21.352 -0.167 1.00 25.14 96 ARG A C 1
ATOM 729 O O . ARG A 1 93 ? 25.141 21.002 0.986 1.00 26.43 96 ARG A O 1
ATOM 737 N N . SER A 1 94 ? 26.701 21.774 -0.447 1.00 25.56 97 SER A N 1
ATOM 738 C CA . SER A 1 94 ? 27.762 21.743 0.586 1.00 24.97 97 SER A CA 1
ATOM 739 C C . SER A 1 94 ? 27.404 22.627 1.779 1.00 24.83 97 SER A C 1
ATOM 740 O O . SER A 1 94 ? 27.707 22.299 2.891 1.00 24.91 97 SER A O 1
ATOM 743 N N . ASP A 1 95 ? 26.760 23.749 1.512 1.00 25.11 98 ASP A N 1
ATOM 744 C CA . ASP A 1 95 ? 26.302 24.660 2.600 1.00 23.69 98 ASP A CA 1
ATOM 745 C C . ASP A 1 95 ? 25.200 24.069 3.502 1.00 22.73 98 ASP A C 1
ATOM 746 O O . ASP A 1 95 ? 25.208 24.295 4.721 1.00 21.87 98 ASP A O 1
ATOM 751 N N . LEU A 1 96 ? 24.290 23.348 2.892 1.00 21.40 99 LEU A N 1
ATOM 752 C CA . LEU A 1 96 ? 23.244 22.629 3.654 1.00 21.12 99 LEU A CA 1
ATOM 753 C C . LEU A 1 96 ? 23.903 21.499 4.441 1.00 21.94 99 LEU A C 1
ATOM 754 O O . LEU A 1 96 ? 23.638 21.295 5.628 1.00 20.15 99 LEU A O 1
ATOM 759 N N . ASN A 1 97 ? 24.832 20.765 3.785 1.00 22.57 100 ASN A N 1
ATOM 760 C CA . ASN A 1 97 ? 25.562 19.704 4.483 1.00 22.67 100 ASN A CA 1
ATOM 761 C C . ASN A 1 97 ? 26.310 20.180 5.708 1.00 22.62 100 ASN A C 1
ATOM 762 O O . ASN A 1 97 ? 26.338 19.485 6.733 1.00 22.66 100 ASN A O 1
ATOM 767 N N . ARG A 1 98 ? 26.963 21.348 5.595 1.00 21.83 101 ARG A N 1
ATOM 768 C CA . ARG A 1 98 ? 27.649 21.934 6.698 1.00 22.64 101 ARG A CA 1
ATOM 769 C C . ARG A 1 98 ? 26.737 22.257 7.892 1.00 22.14 101 ARG A C 1
ATOM 770 O O . ARG A 1 98 ? 27.057 22.023 9.055 1.00 22.48 101 ARG A O 1
ATOM 778 N N . ALA A 1 99 ? 25.552 22.768 7.610 1.00 21.27 102 ALA A N 1
ATOM 779 C CA . ALA A 1 99 ? 24.592 23.043 8.674 1.00 20.16 102 ALA A CA 1
ATOM 780 C C . ALA A 1 99 ? 24.132 21.728 9.353 1.00 20.16 102 ALA A C 1
ATOM 781 O O . ALA A 1 99 ? 23.978 21.660 10.585 1.00 20.55 102 ALA A O 1
ATOM 783 N N . VAL A 1 100 ? 23.851 20.722 8.540 1.00 19.69 103 VAL A N 1
ATOM 784 C CA . VAL A 1 100 ? 23.420 19.392 9.049 1.00 22.21 103 VAL A CA 1
ATOM 785 C C . VAL A 1 100 ? 24.515 18.793 9.955 1.00 21.88 103 VAL A C 1
ATOM 786 O O . VAL A 1 100 ? 24.253 18.352 11.067 1.00 23.75 103 VAL A O 1
ATOM 790 N N . ASP A 1 101 ? 25.784 18.826 9.498 1.00 22.67 104 ASP A N 1
ATOM 791 C CA . ASP A 1 101 ? 26.885 18.373 10.356 1.00 23.69 104 ASP A CA 1
ATOM 792 C C . ASP A 1 101 ? 26.976 19.098 11.686 1.00 21.44 104 ASP A C 1
ATOM 793 O O . ASP A 1 101 ? 27.309 18.501 12.726 1.00 23.66 104 ASP A O 1
ATOM 798 N N . TYR A 1 102 ? 26.772 20.412 11.651 1.00 21.84 105 TYR A N 1
ATOM 799 C CA . TYR A 1 102 ? 26.711 21.209 12.862 1.00 21.28 105 TYR A CA 1
ATOM 800 C C . TYR A 1 102 ? 25.638 20.716 13.851 1.00 21.34 105 TYR A C 1
ATOM 801 O O . TYR A 1 102 ? 25.901 20.494 15.064 1.00 21.14 105 TYR A O 1
ATOM 810 N N . TRP A 1 103 ? 24.429 20.496 13.352 1.00 19.82 106 TRP A N 1
ATOM 811 C CA . TRP A 1 103 ? 23.419 19.988 14.291 1.00 20.86 106 TRP A CA 1
ATOM 812 C C . TRP A 1 103 ? 23.887 18.672 14.939 1.00 21.11 106 TRP A C 1
ATOM 813 O O . TRP A 1 103 ? 23.727 18.467 16.140 1.00 21.38 106 TRP A O 1
ATOM 824 N N . ILE A 1 104 ? 24.434 17.786 14.110 1.00 21.85 107 ILE A N 1
ATOM 825 C CA . ILE A 1 104 ? 24.919 16.463 14.596 1.00 23.34 107 ILE A CA 1
ATOM 826 C C . ILE A 1 104 ? 26.059 16.626 15.580 1.00 23.35 107 ILE A C 1
ATOM 827 O O . ILE A 1 104 ? 26.058 15.989 16.649 1.00 24.48 107 ILE A O 1
ATOM 832 N N . GLU A 1 105 ? 27.029 17.465 15.254 1.00 25.15 108 GLU A N 1
ATOM 833 C CA . GLU A 1 105 ? 28.087 17.789 16.189 1.00 25.28 108 GLU A CA 1
ATOM 834 C C . GLU A 1 105 ? 27.569 18.309 17.525 1.00 24.66 108 GLU A C 1
ATOM 835 O O . GLU A 1 105 ? 28.070 17.942 18.579 1.00 23.93 108 GLU A O 1
ATOM 841 N N . MET A 1 106 ? 26.474 19.083 17.502 1.00 23.81 109 MET A N 1
ATOM 842 C CA . MET A 1 106 ? 26.013 19.767 18.697 1.00 23.62 109 MET A CA 1
ATOM 843 C C . MET A 1 106 ? 24.827 19.059 19.372 1.00 23.57 109 MET A C 1
ATOM 844 O O . MET A 1 106 ? 24.211 19.620 20.268 1.00 23.71 109 MET A O 1
ATOM 849 N N . LYS A 1 107 ? 24.581 17.825 18.982 1.00 23.48 110 LYS A N 1
ATOM 850 C CA . LYS A 1 107 ? 23.401 17.088 19.422 1.00 24.12 110 LYS A CA 1
ATOM 851 C C . LYS A 1 107 ? 23.274 16.938 20.921 1.00 24.16 110 LYS A C 1
ATOM 852 O O . LYS A 1 107 ? 22.167 16.888 21.429 1.00 25.21 110 LYS A O 1
ATOM 858 N N . ASP A 1 108 ? 24.379 16.882 21.660 1.00 24.86 111 ASP A N 1
ATOM 859 C CA . ASP A 1 108 ? 24.261 16.714 23.095 1.00 25.44 111 ASP A CA 1
ATOM 860 C C . ASP A 1 108 ? 23.700 17.919 23.807 1.00 24.54 111 ASP A C 1
ATOM 861 O O . ASP A 1 108 ? 23.244 17.798 24.955 1.00 25.98 111 ASP A O 1
ATOM 866 N N . ALA A 1 109 ? 23.731 19.079 23.150 1.00 22.71 112 ALA A N 1
ATOM 867 C CA . ALA A 1 109 ? 23.060 20.285 23.657 1.00 22.05 112 ALA A CA 1
ATOM 868 C C . ALA A 1 109 ? 21.521 20.282 23.364 1.00 21.57 112 ALA A C 1
ATOM 869 O O . ALA A 1 109 ? 20.755 21.039 24.005 1.00 24.61 112 ALA A O 1
ATOM 871 N N . LEU A 1 110 ? 21.095 19.464 22.402 1.00 19.69 113 LEU A N 1
ATOM 872 C CA . LEU A 1 110 ? 19.718 19.495 21.913 1.00 19.87 113 LEU A CA 1
ATOM 873 C C . LEU A 1 110 ? 18.920 18.328 22.396 1.00 19.95 113 LEU A C 1
ATOM 874 O O . LEU A 1 110 ? 17.700 18.478 22.700 1.00 18.71 113 LEU A O 1
ATOM 879 N N . ILE A 1 111 ? 19.533 17.146 22.431 1.00 22.31 114 ILE A N 1
ATOM 880 C CA . ILE A 1 111 ? 18.827 15.937 22.858 1.00 21.68 114 ILE A CA 1
ATOM 881 C C . ILE A 1 111 ? 18.357 16.122 24.300 1.00 22.30 114 ILE A C 1
ATOM 882 O O . ILE A 1 111 ? 19.071 16.643 25.152 1.00 22.63 114 ILE A O 1
ATOM 887 N N . GLY A 1 112 ? 17.099 15.770 24.553 1.00 21.68 115 GLY A N 1
ATOM 888 C CA . GLY A 1 112 ? 16.428 16.006 25.830 1.00 22.10 115 GLY A CA 1
ATOM 889 C C . GLY A 1 112 ? 15.653 17.333 25.942 1.00 21.64 1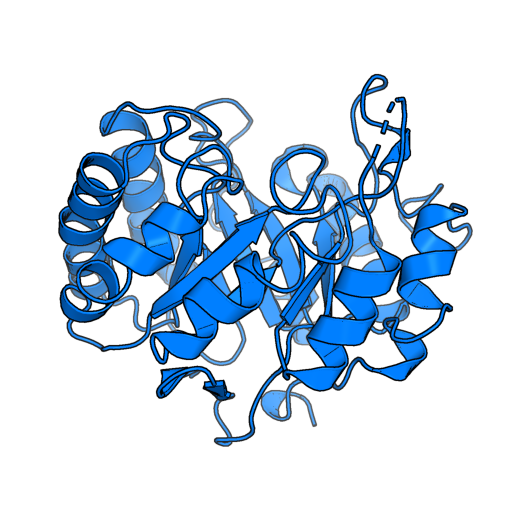15 GLY A C 1
ATOM 890 O O . GLY A 1 112 ? 15.001 17.581 26.949 1.00 22.80 115 GLY A O 1
ATOM 891 N N . LYS A 1 113 ? 15.769 18.204 24.937 1.00 20.13 116 LYS A N 1
ATOM 892 C CA . LYS A 1 113 ? 15.157 19.529 24.994 1.00 20.03 116 LYS A CA 1
ATOM 893 C C . LYS A 1 113 ? 14.016 19.634 23.948 1.00 19.17 116 LYS A C 1
ATOM 894 O O . LYS A 1 113 ? 13.679 20.739 23.503 1.00 18.08 116 LYS A O 1
ATOM 900 N N . GLU A 1 114 ? 13.464 18.494 23.574 1.00 18.13 117 GLU A N 1
ATOM 901 C CA . GLU A 1 114 ? 12.554 18.421 22.450 1.00 16.36 117 GLU A CA 1
ATOM 902 C C . GLU A 1 114 ? 11.211 19.066 22.813 1.00 16.15 117 GLU A C 1
ATOM 903 O O . GLU A 1 114 ? 10.451 19.383 21.914 1.00 17.68 117 GLU A O 1
ATOM 909 N N . ASP A 1 115 ? 10.981 19.318 24.098 1.00 16.05 118 ASP A N 1
ATOM 910 C CA A ASP A 1 115 ? 9.737 19.983 24.479 0.50 15.82 118 ASP A CA 1
ATOM 911 C CA B ASP A 1 115 ? 9.752 20.002 24.578 0.50 16.03 118 ASP A CA 1
ATOM 912 C C . ASP A 1 115 ? 9.875 21.523 24.499 1.00 15.10 118 ASP A C 1
ATOM 913 O O . ASP A 1 115 ? 8.851 22.235 24.671 1.00 16.95 118 ASP A O 1
ATOM 922 N N . THR A 1 116 ? 11.103 22.030 24.316 1.00 15.76 119 THR A N 1
ATOM 923 C CA . THR A 1 116 ? 11.323 23.456 24.338 1.00 15.96 119 THR A CA 1
ATOM 924 C C . THR A 1 116 ? 12.135 24.025 23.174 1.00 14.83 119 THR A C 1
ATOM 925 O O . THR A 1 116 ? 12.288 25.267 23.092 1.00 14.79 119 THR A O 1
ATOM 929 N N . VAL A 1 117 ? 12.605 23.158 22.288 1.00 14.74 120 VAL A N 1
ATOM 930 C CA . VAL A 1 117 ? 13.466 23.596 21.215 1.00 14.04 120 VAL A CA 1
ATOM 931 C C . VAL A 1 117 ? 13.035 22.958 19.908 1.00 14.37 120 VAL A C 1
ATOM 932 O O . VAL A 1 117 ? 12.805 21.748 19.829 1.00 14.13 120 VAL A O 1
ATOM 936 N N . ILE A 1 118 ? 12.985 23.785 18.873 1.00 15.11 121 ILE A N 1
ATOM 937 C CA . ILE A 1 118 ? 12.642 23.343 17.512 1.00 13.89 121 ILE A CA 1
ATOM 938 C C . ILE A 1 118 ? 13.826 23.711 16.619 1.00 15.06 121 ILE A C 1
ATOM 939 O O . ILE A 1 118 ? 14.396 24.790 16.765 1.00 13.87 121 ILE A O 1
ATOM 944 N N . ILE A 1 119 ? 14.190 22.780 15.726 1.00 15.31 122 ILE A N 1
ATOM 945 C CA . ILE A 1 119 ? 15.416 22.987 14.945 1.00 14.81 122 ILE A CA 1
ATOM 946 C C . ILE A 1 119 ? 15.087 23.400 13.504 1.00 14.24 122 ILE A C 1
ATOM 947 O O . ILE A 1 119 ? 14.516 22.598 12.742 1.00 15.34 122 ILE A O 1
ATOM 952 N N . ASN A 1 120 ? 15.375 24.666 13.193 1.00 13.34 123 ASN A N 1
ATOM 953 C CA . ASN A 1 120 ? 15.248 25.229 11.849 1.00 13.96 123 ASN A CA 1
ATOM 954 C C . ASN A 1 120 ? 16.567 24.956 11.098 1.00 13.82 123 ASN A C 1
ATOM 955 O O . ASN A 1 120 ? 17.630 25.547 11.357 1.00 16.73 123 ASN A O 1
ATOM 960 N N . ILE A 1 121 ? 16.475 23.954 10.210 1.00 15.13 124 ILE A N 1
ATOM 961 C CA . ILE A 1 121 ? 17.679 23.277 9.730 1.00 14.90 124 ILE A CA 1
ATOM 962 C C . ILE A 1 121 ? 18.705 24.304 9.163 1.00 13.57 124 ILE A C 1
ATOM 963 O O . ILE A 1 121 ? 19.960 24.255 9.407 1.00 15.64 124 ILE A O 1
ATOM 968 N N . ALA A 1 122 ? 18.293 25.179 8.253 1.00 14.37 125 ALA A N 1
ATOM 969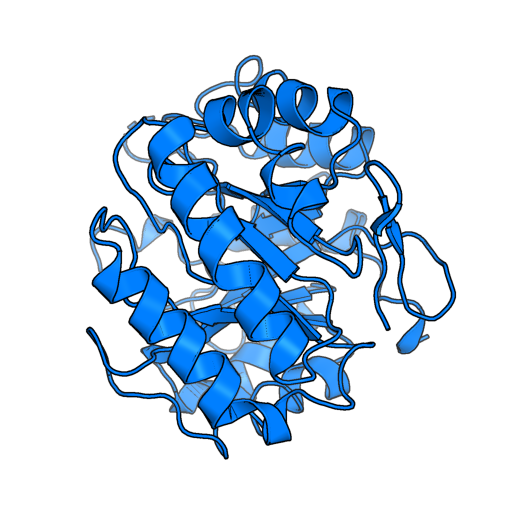 C CA . ALA A 1 122 ? 19.174 26.237 7.737 1.00 16.00 125 ALA A CA 1
ATOM 970 C C . ALA A 1 122 ? 18.287 27.431 7.281 1.00 15.39 125 ALA A C 1
ATOM 971 O O . ALA A 1 122 ? 17.311 27.264 6.539 1.00 17.59 125 ALA A O 1
ATOM 973 N N . ASN A 1 123 ? 18.635 28.619 7.722 1.00 15.32 126 ASN A N 1
ATOM 974 C CA . ASN A 1 123 ? 18.052 29.849 7.212 1.00 13.52 126 ASN A CA 1
ATOM 975 C C . ASN A 1 123 ? 18.165 29.935 5.662 1.00 14.58 126 ASN A C 1
ATOM 976 O O . ASN A 1 123 ? 19.248 30.000 5.156 1.00 15.00 126 ASN A O 1
ATOM 981 N N . GLU A 1 124 ? 17.051 29.974 4.954 1.00 13.53 127 GLU A N 1
ATOM 982 C CA . GLU A 1 124 ? 17.008 30.426 3.561 1.00 13.29 127 GLU A CA 1
ATOM 983 C C . GLU A 1 124 ? 17.998 29.644 2.693 1.00 14.32 127 GLU A C 1
ATOM 984 O O . GLU A 1 124 ? 18.564 30.222 1.719 1.00 15.97 127 GLU A O 1
ATOM 990 N N . TRP A 1 125 ? 18.159 28.330 2.955 1.00 15.60 128 TRP A N 1
ATOM 991 C CA . TRP A 1 125 ? 18.975 27.512 2.048 1.00 15.57 128 TRP A CA 1
ATOM 992 C C . TRP A 1 125 ? 18.250 27.347 0.689 1.00 15.94 128 TRP A C 1
ATOM 993 O O . TRP A 1 125 ? 16.997 27.156 0.602 1.00 17.47 128 TRP A O 1
ATOM 1004 N N . TYR A 1 126 ? 19.013 27.428 -0.397 1.00 16.37 129 TYR A N 1
ATOM 1005 C CA . TYR A 1 126 ? 18.495 27.380 -1.761 1.00 16.71 129 TYR A CA 1
ATOM 1006 C C . TYR A 1 126 ? 17.787 28.669 -2.220 1.00 16.79 129 TYR A C 1
ATOM 1007 O O . TYR A 1 126 ? 16.555 28.797 -2.105 1.00 17.36 129 TYR A O 1
ATOM 1016 N N . GLY A 1 127 ? 18.569 29.629 -2.699 1.00 17.42 130 GLY A N 1
ATOM 1017 C CA . GLY A 1 127 ? 18.084 30.917 -3.093 1.00 17.38 130 GLY A CA 1
ATOM 1018 C C . GLY A 1 127 ? 17.321 30.957 -4.405 1.00 16.55 130 GLY A C 1
ATOM 1019 O O . GLY A 1 127 ? 16.437 31.813 -4.604 1.00 17.45 130 GLY A O 1
ATOM 1020 N N . SER A 1 128 ? 17.606 30.013 -5.298 1.00 16.32 131 SER A N 1
ATOM 1021 C CA . SER A 1 128 ? 16.926 29.998 -6.555 1.00 18.27 131 SER A CA 1
ATOM 1022 C C . SER A 1 128 ? 15.527 29.440 -6.422 1.00 17.64 131 SER A C 1
ATOM 1023 O O . SER A 1 128 ? 15.245 28.676 -5.501 1.00 19.30 131 SER A O 1
ATOM 1026 N N . TRP A 1 129 ? 14.643 29.867 -7.317 1.00 18.29 132 TRP A N 1
ATOM 1027 C CA . TRP A 1 129 ? 13.263 29.397 -7.308 1.00 17.60 132 TRP A CA 1
ATOM 1028 C C . TRP A 1 129 ? 13.088 28.040 -8.012 1.00 18.18 132 TRP A C 1
ATOM 1029 O O . TRP A 1 129 ? 12.626 27.940 -9.179 1.00 17.94 132 TRP A O 1
ATOM 1040 N N . ASP A 1 130 ? 13.415 26.983 -7.300 1.00 19.64 133 ASP A N 1
ATOM 1041 C CA . ASP A 1 130 ? 13.446 25.627 -7.864 1.00 20.20 133 ASP A CA 1
ATOM 1042 C C . ASP A 1 130 ? 12.999 24.672 -6.756 1.00 20.48 133 ASP A C 1
ATOM 1043 O O . ASP A 1 130 ? 13.815 24.292 -5.898 1.00 20.19 133 ASP A O 1
ATOM 1048 N N . GLY A 1 131 ? 11.724 24.308 -6.798 1.00 20.10 134 GLY A N 1
ATOM 1049 C CA . GLY A 1 131 ? 11.144 23.441 -5.768 1.00 20.38 134 GLY A CA 1
ATOM 1050 C C . GLY A 1 131 ? 11.763 22.061 -5.731 1.00 20.16 134 GLY A C 1
ATOM 1051 O O . GLY A 1 131 ? 11.936 21.489 -4.661 1.00 20.65 134 GLY A O 1
ATOM 1052 N N . SER A 1 132 ? 12.098 21.503 -6.915 1.00 20.47 135 SER A N 1
ATOM 1053 C CA . SER A 1 132 ? 12.663 20.152 -6.961 1.00 21.34 135 SER A CA 1
ATOM 1054 C C . SER A 1 132 ? 14.038 20.066 -6.337 1.00 21.09 135 SER A C 1
ATOM 1055 O O . SER A 1 132 ? 14.346 19.154 -5.558 1.00 22.23 135 SER A O 1
ATOM 1058 N N . ALA A 1 133 ? 14.905 20.986 -6.722 1.00 20.80 136 ALA A N 1
ATOM 1059 C CA . ALA A 1 133 ? 16.272 21.007 -6.157 1.00 19.62 136 ALA A CA 1
ATOM 1060 C C . ALA A 1 133 ? 16.245 21.254 -4.634 1.00 19.20 136 ALA A C 1
ATOM 1061 O O . ALA A 1 133 ? 16.996 20.642 -3.864 1.00 19.99 136 ALA A O 1
ATOM 1063 N N . TRP A 1 134 ? 15.358 22.184 -4.226 1.00 18.40 137 TRP A N 1
ATOM 1064 C CA . TRP A 1 134 ? 15.164 22.463 -2.802 1.00 17.78 137 TRP A CA 1
ATOM 1065 C C . TRP A 1 134 ? 14.745 21.195 -2.056 1.00 18.94 137 TRP A C 1
ATOM 1066 O O . TRP A 1 134 ? 15.370 20.795 -1.043 1.00 19.40 137 TRP A O 1
ATOM 1077 N N . ALA A 1 135 ? 13.722 20.534 -2.595 1.00 18.71 138 ALA A N 1
ATOM 1078 C CA . ALA A 1 135 ? 13.210 19.309 -1.975 1.00 19.95 138 ALA A CA 1
ATOM 1079 C C . ALA A 1 135 ? 14.297 18.215 -1.865 1.00 21.25 138 ALA A C 1
ATOM 1080 O O . ALA A 1 135 ? 14.446 17.548 -0.835 1.00 20.54 138 ALA A O 1
ATOM 1082 N N . ASP A 1 136 ? 15.033 18.014 -2.951 1.00 21.88 139 ASP A N 1
ATOM 1083 C CA . ASP A 1 136 ? 16.027 16.958 -2.967 1.00 23.47 139 ASP A CA 1
ATOM 1084 C C . ASP A 1 136 ? 17.043 17.127 -1.851 1.00 21.11 139 ASP A C 1
ATOM 1085 O O . ASP A 1 136 ? 17.529 16.155 -1.286 1.00 22.43 139 ASP A O 1
ATOM 1090 N N . GLY A 1 137 ? 17.371 18.370 -1.517 1.00 21.01 140 GLY A N 1
ATOM 1091 C CA . GLY A 1 137 ? 18.254 18.625 -0.432 1.00 21.12 140 GLY A CA 1
ATOM 1092 C C . GLY A 1 137 ? 17.707 18.137 0.899 1.00 20.16 140 GLY A C 1
ATOM 1093 O O . GLY A 1 137 ? 18.331 17.374 1.621 1.00 21.16 140 GLY A O 1
ATOM 1094 N N . TYR A 1 138 ? 16.475 18.520 1.212 1.00 20.12 141 TYR A N 1
ATOM 1095 C CA . TYR A 1 138 ? 15.891 18.122 2.496 1.00 20.07 141 TYR A CA 1
ATOM 1096 C C . TYR A 1 138 ? 15.554 16.633 2.582 1.00 20.57 141 TYR A C 1
ATOM 1097 O O . TYR A 1 138 ? 15.651 16.028 3.632 1.00 21.72 141 TYR A O 1
ATOM 1106 N N . ILE A 1 139 ? 15.143 16.062 1.457 1.00 21.18 142 ILE A N 1
ATOM 1107 C CA . ILE A 1 139 ? 14.880 14.608 1.374 1.00 22.37 142 ILE A CA 1
ATOM 1108 C C . ILE A 1 139 ? 16.149 13.841 1.731 1.00 23.04 142 ILE A C 1
ATOM 1109 O O . ILE A 1 139 ? 16.110 12.834 2.416 1.00 22.95 142 ILE A O 1
ATOM 1114 N N . ASP A 1 140 ? 17.291 14.370 1.312 1.00 23.91 143 ASP A N 1
ATOM 1115 C CA . ASP A 1 140 ? 18.542 13.693 1.600 1.00 24.54 143 ASP A CA 1
ATOM 1116 C C . ASP A 1 140 ? 19.003 13.855 3.066 1.00 24.16 143 ASP A C 1
ATOM 1117 O O . ASP A 1 140 ? 19.459 12.895 3.694 1.00 24.59 143 ASP A O 1
ATOM 1122 N N . VAL A 1 141 ? 18.871 15.066 3.621 1.00 21.76 144 VAL A N 1
ATOM 1123 C CA . VAL A 1 141 ? 19.453 15.351 4.892 1.00 21.05 144 VAL A CA 1
ATOM 1124 C C . VAL A 1 141 ? 18.580 15.069 6.106 1.00 20.38 144 VAL A C 1
ATOM 1125 O O . VAL A 1 141 ? 19.104 14.841 7.176 1.00 20.80 144 VAL A O 1
ATOM 1129 N N . ILE A 1 142 ? 17.259 15.129 5.964 1.00 20.08 145 ILE A N 1
ATOM 1130 C CA . ILE A 1 142 ? 16.419 14.908 7.148 1.00 21.28 145 ILE A CA 1
ATOM 1131 C C . ILE A 1 142 ? 16.626 13.502 7.752 1.00 21.16 145 ILE A C 1
ATOM 113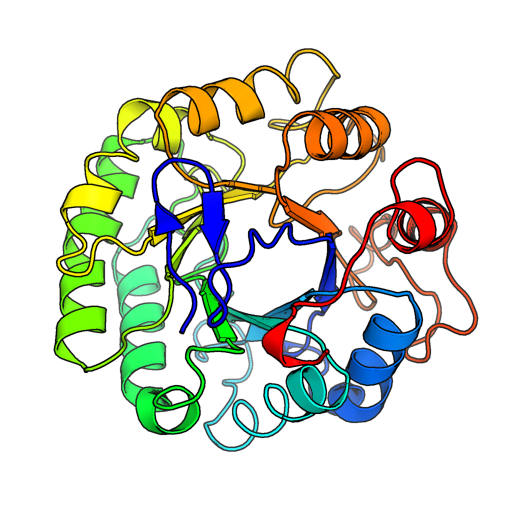2 O O . ILE A 1 142 ? 16.726 13.380 8.977 1.00 21.86 145 ILE A O 1
ATOM 1137 N N . PRO A 1 143 ? 16.750 12.461 6.898 1.00 22.02 146 PRO A N 1
ATOM 1138 C CA . PRO A 1 143 ? 17.031 11.164 7.506 1.00 23.26 146 PRO A CA 1
ATOM 1139 C C . PRO A 1 143 ? 18.368 11.096 8.257 1.00 23.42 146 PRO A C 1
ATOM 1140 O O . PRO A 1 143 ? 18.483 10.351 9.229 1.00 25.02 146 PRO A O 1
ATOM 1144 N N . LYS A 1 144 ? 19.348 11.914 7.894 1.00 23.51 147 LYS A N 1
ATOM 1145 C CA . LYS A 1 144 ? 20.602 11.912 8.598 1.00 23.24 147 LYS A CA 1
ATOM 1146 C C . LYS A 1 144 ? 20.541 12.542 9.987 1.00 22.92 147 LYS A C 1
ATOM 1147 O O . LYS A 1 144 ? 21.215 12.115 10.932 1.00 22.66 147 LYS A O 1
ATOM 1153 N N . LEU A 1 145 ? 19.701 13.584 10.108 1.00 21.94 148 LEU A N 1
ATOM 1154 C CA . LEU A 1 145 ? 19.440 14.201 11.403 1.00 20.77 148 LEU A CA 1
ATOM 1155 C C . LEU A 1 145 ? 18.696 13.195 12.326 1.00 20.87 148 LEU A C 1
ATOM 1156 O O . LEU A 1 145 ? 19.032 13.068 13.500 1.00 20.47 148 LEU A O 1
ATOM 1161 N N . ARG A 1 146 ? 17.704 12.493 11.783 1.00 21.03 149 ARG A N 1
ATOM 1162 C CA . ARG A 1 146 ? 16.987 11.460 12.531 1.00 21.24 149 ARG A CA 1
ATOM 1163 C C . ARG A 1 146 ? 17.912 10.319 12.949 1.00 23.52 149 ARG A C 1
ATOM 1164 O O . ARG A 1 146 ? 17.834 9.850 14.098 1.00 23.88 149 ARG A O 1
ATOM 1172 N N . ASP A 1 147 ? 18.841 9.943 12.052 1.00 24.08 150 ASP A N 1
ATOM 1173 C CA . ASP A 1 147 ? 19.775 8.835 12.350 1.00 25.91 150 ASP A CA 1
ATOM 1174 C C . ASP A 1 147 ? 20.694 9.191 13.501 1.00 26.30 150 ASP A C 1
ATOM 1175 O O . ASP A 1 147 ? 21.171 8.302 14.223 1.00 28.04 150 ASP A O 1
ATOM 1180 N N . ALA A 1 148 ? 20.962 10.480 13.672 1.00 25.70 151 ALA A N 1
ATOM 1181 C CA . ALA A 1 148 ? 21.811 11.000 14.743 1.00 25.74 151 ALA A CA 1
ATOM 1182 C C . ALA A 1 148 ? 21.121 11.043 16.096 1.00 25.10 151 ALA A C 1
ATOM 1183 O O . ALA A 1 148 ? 21.741 11.396 17.082 1.00 26.13 151 ALA A O 1
ATOM 1185 N N . GLY A 1 149 ? 19.826 10.730 16.142 1.00 23.54 152 GLY A N 1
ATOM 1186 C CA . GLY A 1 149 ? 19.078 10.716 17.411 1.00 23.75 152 GLY A CA 1
ATOM 1187 C C . GLY A 1 149 ? 18.335 12.002 17.725 1.00 23.25 152 GLY A C 1
ATOM 1188 O O . GLY A 1 149 ? 17.878 12.191 18.837 1.00 23.25 152 GLY A O 1
ATOM 1189 N N . LEU A 1 150 ? 18.272 12.911 16.764 1.00 22.70 153 LEU A N 1
ATOM 1190 C CA . LEU A 1 150 ? 17.490 14.177 16.942 1.00 20.92 153 LEU A CA 1
ATOM 1191 C C . LEU A 1 150 ? 16.033 13.923 16.672 1.00 20.35 153 LEU A C 1
ATOM 1192 O O . LEU A 1 150 ? 15.684 13.560 15.557 1.00 22.09 153 LEU A O 1
ATOM 1197 N N . THR A 1 151 ? 15.183 14.065 17.693 1.00 20.61 154 THR A N 1
ATOM 1198 C CA . THR A 1 151 ? 13.742 13.768 17.525 1.00 19.49 154 THR A CA 1
ATOM 1199 C C . THR A 1 151 ? 12.803 15.037 17.567 1.00 17.65 154 THR A C 1
ATOM 1200 O O . THR A 1 151 ? 11.579 14.945 17.611 1.00 19.50 154 THR A O 1
ATOM 1204 N N . HIS A 1 152 ? 13.439 16.193 17.585 1.00 17.48 155 HIS A N 1
ATOM 1205 C CA . HIS A 1 152 ? 12.786 17.500 17.617 1.00 17.21 155 HIS A CA 1
ATOM 1206 C C . HIS A 1 152 ? 11.937 17.694 16.402 1.00 16.61 155 HIS A C 1
ATOM 1207 O O . HIS A 1 152 ? 12.220 17.142 15.339 1.00 17.19 155 HIS A O 1
ATOM 1214 N N . THR A 1 153 ? 10.879 18.502 16.538 1.00 16.31 156 THR A N 1
ATOM 1215 C CA . THR A 1 153 ? 10.242 19.040 15.360 1.00 14.88 156 THR A CA 1
ATOM 1216 C C . THR A 1 153 ? 11.328 19.818 14.571 1.00 15.90 156 THR A C 1
ATOM 1217 O O . THR A 1 153 ? 12.091 20.606 15.142 1.00 14.97 156 THR A O 1
ATOM 1221 N N . LEU A 1 154 ? 11.381 19.539 13.271 1.00 16.45 157 LEU A N 1
ATOM 1222 C CA . LEU A 1 154 ? 12.267 20.229 12.328 1.00 15.78 157 LEU A CA 1
ATOM 1223 C C . LEU A 1 154 ? 11.502 21.257 11.535 1.00 14.60 157 LEU A C 1
ATOM 1224 O O . LEU A 1 154 ? 10.297 21.071 11.244 1.00 15.99 157 LEU A O 1
ATOM 1229 N N . MET A 1 155 ? 12.117 22.389 11.284 1.00 14.82 158 MET A N 1
ATOM 1230 C CA . MET A 1 155 ? 11.560 23.508 10.553 1.00 15.41 158 MET A CA 1
ATOM 1231 C C . MET A 1 155 ? 12.447 23.755 9.266 1.00 12.43 158 MET A C 1
ATOM 1232 O O . MET A 1 155 ? 13.650 23.888 9.329 1.00 13.63 158 MET A O 1
ATOM 1237 N N . VAL A 1 156 ? 11.787 23.788 8.122 1.00 15.11 159 VAL A N 1
ATOM 1238 C CA . VAL A 1 156 ? 12.384 23.874 6.814 1.00 14.75 159 VAL A CA 1
ATOM 1239 C C . VAL A 1 156 ? 11.947 25.150 6.135 1.00 14.56 159 VAL A C 1
ATOM 1240 O O . VAL A 1 156 ? 10.735 25.346 5.885 1.00 14.50 159 VAL A O 1
ATOM 1244 N N . ASP A 1 157 ? 12.858 26.056 5.818 1.00 13.47 160 ASP A N 1
ATOM 1245 C CA . ASP A 1 157 ? 12.535 27.278 5.110 1.00 14.91 160 ASP A CA 1
ATOM 1246 C C . ASP A 1 157 ? 12.252 27.024 3.654 1.00 14.58 160 ASP A C 1
ATOM 1247 O O . ASP A 1 157 ? 13.004 26.273 3.029 1.00 15.69 160 ASP A O 1
ATOM 1252 N N . ALA A 1 158 ? 11.175 27.612 3.121 1.00 13.93 161 ALA A N 1
ATOM 1253 C CA . ALA A 1 158 ? 10.997 27.656 1.706 1.00 15.52 161 ALA A CA 1
ATOM 1254 C C . ALA A 1 158 ? 12.254 28.053 0.899 1.00 14.77 161 ALA A C 1
ATOM 1255 O O . ALA A 1 158 ? 13.126 28.770 1.398 1.00 16.65 161 ALA A O 1
ATOM 1257 N N . ALA A 1 159 ? 12.283 27.579 -0.370 1.00 15.18 162 ALA A N 1
ATOM 1258 C CA . ALA A 1 159 ? 13.255 28.028 -1.346 1.00 14.43 162 ALA A CA 1
ATOM 1259 C C . ALA A 1 159 ? 13.104 29.543 -1.589 1.00 15.80 162 ALA A C 1
ATOM 1260 O O . ALA A 1 159 ? 12.115 30.189 -1.149 1.00 14.93 162 ALA A O 1
ATOM 1262 N N . GLY A 1 160 ? 14.012 30.107 -2.390 1.00 16.11 163 GLY A N 1
ATOM 1263 C CA . GLY A 1 160 ? 13.880 31.521 -2.744 1.00 16.40 163 GLY A CA 1
ATOM 1264 C C . GLY A 1 160 ? 14.123 32.508 -1.629 1.00 15.77 163 GLY A C 1
ATOM 1265 O O . GLY A 1 160 ? 13.481 33.592 -1.594 1.00 15.82 163 GLY A O 1
ATOM 1266 N N . TRP A 1 161 ? 15.066 32.175 -0.750 1.00 15.92 164 TRP A N 1
ATOM 1267 C CA . TRP A 1 161 ? 15.345 32.995 0.441 1.00 15.71 164 TRP A CA 1
ATOM 1268 C C . TRP A 1 161 ? 14.076 33.106 1.307 1.00 15.70 164 TRP A C 1
ATOM 1269 O O . TRP A 1 161 ? 13.841 34.124 1.959 1.00 16.37 164 TRP A O 1
ATOM 1280 N N . GLY A 1 162 ? 13.359 31.990 1.334 1.00 14.67 165 GLY A N 1
ATOM 1281 C CA . GLY A 1 162 ? 12.048 31.919 2.018 1.00 15.33 165 GLY A CA 1
ATOM 1282 C C . GLY A 1 162 ? 10.887 32.522 1.297 1.00 16.83 165 GLY A C 1
ATOM 1283 O O . GLY A 1 162 ? 9.774 32.366 1.765 1.00 15.81 165 GLY A O 1
ATOM 1284 N N . GLN A 1 163 ? 11.151 33.187 0.160 1.00 15.73 166 GLN A N 1
ATOM 1285 C CA . GLN A 1 163 ? 10.133 33.904 -0.550 1.00 15.19 166 GLN A CA 1
ATOM 1286 C C . GLN A 1 163 ? 9.550 33.228 -1.777 1.00 15.59 166 GLN A C 1
ATOM 1287 O O . GLN A 1 163 ? 8.778 33.875 -2.513 1.00 15.94 166 GLN A O 1
ATOM 1293 N N . TYR A 1 164 ? 9.807 31.929 -1.935 1.00 14.59 167 TYR A N 1
ATOM 1294 C CA . TYR A 1 164 ? 9.212 31.109 -3.013 1.00 15.33 167 TYR A CA 1
ATOM 1295 C C . TYR A 1 164 ? 8.449 29.965 -2.361 1.00 16.06 167 TYR A C 1
ATOM 1296 O O . TYR A 1 164 ? 8.865 28.831 -2.410 1.00 15.93 167 TYR A O 1
ATOM 1305 N N . PRO A 1 165 ? 7.280 30.291 -1.746 1.00 15.90 168 PRO A N 1
ATOM 1306 C CA . PRO A 1 165 ? 6.567 29.250 -1.002 1.00 16.03 168 PRO A CA 1
ATOM 1307 C C . PRO A 1 165 ? 5.891 28.196 -1.916 1.00 16.53 168 PRO A C 1
ATOM 1308 O O . PRO A 1 165 ? 5.370 27.194 -1.433 1.00 17.65 168 PRO A O 1
ATOM 1312 N N . GLN A 1 166 ? 5.874 28.477 -3.226 1.00 15.85 169 GLN A N 1
ATOM 1313 C CA . GLN A 1 166 ? 5.474 27.489 -4.189 1.00 16.85 169 GLN A CA 1
ATOM 1314 C C . GLN A 1 166 ? 6.274 26.219 -3.976 1.00 16.24 169 GLN A C 1
ATOM 1315 O O . GLN A 1 166 ? 5.774 25.128 -4.227 1.00 19.54 169 GLN A O 1
ATOM 1326 N N . SER A 1 167 ? 7.559 26.338 -3.583 1.00 16.66 170 SER A N 1
ATOM 1327 C CA . SER A 1 167 ? 8.271 25.138 -3.302 1.00 15.80 170 SER A CA 1
ATOM 1328 C C . SER A 1 167 ? 7.623 24.207 -2.286 1.00 16.31 170 SER A C 1
ATOM 1329 O O . SER A 1 167 ? 7.585 22.981 -2.459 1.00 17.75 170 SER A O 1
ATOM 1332 N N . ILE A 1 168 ? 7.090 24.797 -1.213 1.00 16.85 171 ILE A N 1
ATOM 1333 C CA . ILE A 1 168 ? 6.420 24.015 -0.176 1.00 16.74 171 ILE A CA 1
ATOM 1334 C C . ILE A 1 168 ? 5.092 23.466 -0.724 1.00 16.12 171 ILE A C 1
ATOM 1335 O O . ILE A 1 168 ? 4.761 22.283 -0.481 1.00 16.43 171 ILE A O 1
ATOM 1340 N N . HIS A 1 169 ? 4.336 24.292 -1.448 1.00 18.10 172 HIS A N 1
ATOM 1341 C CA . HIS A 1 169 ? 3.069 23.818 -2.049 1.00 18.51 172 HIS A CA 1
ATOM 1342 C C . HIS A 1 169 ? 3.310 22.577 -2.933 1.00 19.37 172 HIS A C 1
ATOM 1343 O O . HIS A 1 169 ? 2.595 21.548 -2.839 1.00 20.78 172 HIS A O 1
ATOM 1350 N N . ASP A 1 170 ? 4.335 22.654 -3.771 1.00 20.23 173 ASP A N 1
ATOM 1351 C CA . ASP A 1 170 ? 4.575 21.616 -4.782 1.00 19.94 173 ASP A CA 1
ATOM 1352 C C . ASP A 1 170 ? 5.293 20.388 -4.235 1.00 20.63 173 ASP A C 1
ATOM 1353 O O . ASP A 1 170 ? 5.050 19.237 -4.711 1.00 22.11 173 ASP A O 1
ATOM 1358 N N . TYR A 1 171 ? 6.250 20.605 -3.322 1.00 19.81 174 TYR A N 1
ATOM 1359 C CA . TYR A 1 171 ? 7.084 19.535 -2.843 1.00 19.63 174 TYR A CA 1
ATOM 1360 C C . TYR A 1 171 ? 7.145 19.345 -1.327 1.00 20.01 174 TYR A C 1
ATOM 1361 O O . TYR A 1 171 ? 7.895 18.498 -0.867 1.00 20.80 174 TYR A O 1
ATOM 1370 N N . GLY A 1 172 ? 6.400 20.143 -0.553 1.00 19.47 175 GLY A N 1
ATOM 1371 C CA . GLY A 1 172 ? 6.508 20.039 0.886 1.00 18.75 175 GLY A CA 1
ATOM 1372 C C . GLY A 1 172 ? 6.075 18.665 1.443 1.00 19.97 175 GLY A C 1
ATOM 1373 O O . GLY A 1 172 ? 6.628 18.151 2.367 1.00 18.99 175 GLY A O 1
ATOM 1374 N N A GLN A 1 173 ? 5.031 18.076 0.883 0.50 20.51 176 GLN A N 1
ATOM 1375 N N B GLN A 1 173 ? 5.043 18.099 0.852 0.50 20.89 176 GLN A N 1
ATOM 1376 C CA A GLN A 1 173 ? 4.659 16.718 1.329 0.50 21.24 176 GLN A CA 1
ATOM 1377 C CA B GLN A 1 173 ? 4.606 16.766 1.258 0.50 22.03 176 GLN A CA 1
ATOM 1378 C C A GLN A 1 173 ? 5.792 15.720 1.072 0.50 21.63 176 GLN A C 1
ATOM 1379 C C B GLN A 1 173 ? 5.688 15.692 1.003 0.50 22.15 176 GLN A C 1
ATOM 1380 O O A GLN A 1 173 ? 6.084 14.892 1.922 0.50 22.17 176 GLN A O 1
ATOM 1381 O O B GLN A 1 173 ? 5.823 14.774 1.789 0.50 22.97 176 GLN A O 1
ATOM 1392 N N . ASP A 1 174 ? 6.484 15.834 -0.075 1.00 23.47 177 ASP A N 1
ATOM 1393 C CA . ASP A 1 174 ? 7.602 14.937 -0.344 1.00 24.13 177 ASP A CA 1
ATOM 1394 C C . ASP A 1 174 ? 8.695 15.091 0.709 1.00 22.81 177 ASP A C 1
ATOM 1395 O O . ASP A 1 174 ? 9.336 14.114 1.159 1.00 22.67 177 ASP A O 1
ATOM 1400 N N . VAL A 1 175 ? 8.930 16.340 1.106 1.00 21.18 178 VAL A N 1
ATOM 1401 C CA . VAL A 1 175 ? 9.914 16.582 2.141 1.00 20.68 178 VAL A CA 1
ATOM 1402 C C . VAL A 1 175 ? 9.442 15.962 3.494 1.00 21.02 178 VAL A C 1
ATOM 1403 O O . VAL A 1 175 ? 10.243 15.285 4.201 1.00 21.98 178 VAL A O 1
ATOM 1407 N N . PHE A 1 176 ? 8.199 16.243 3.851 1.00 20.52 179 PHE A N 1
ATOM 1408 C CA . PHE A 1 176 ? 7.609 15.719 5.090 1.00 20.96 179 PHE A CA 1
ATOM 1409 C C . PHE A 1 176 ? 7.681 14.164 5.132 1.00 22.66 179 PHE A C 1
ATOM 1410 O O . PHE A 1 176 ? 8.038 13.553 6.142 1.00 22.68 179 PHE A O 1
ATOM 1418 N N . ASN A 1 177 ? 7.355 13.544 4.002 1.00 23.98 180 ASN A N 1
ATOM 1419 C CA . ASN A 1 177 ? 7.411 12.068 3.884 1.00 24.57 180 ASN A CA 1
ATOM 1420 C C . ASN A 1 177 ? 8.762 11.437 4.032 1.00 26.08 180 ASN A C 1
ATOM 1421 O O . ASN A 1 177 ? 8.832 10.267 4.441 1.00 27.50 180 ASN A O 1
ATOM 1426 N N . ALA A 1 178 ? 9.815 12.188 3.692 1.00 24.87 181 ALA A N 1
ATOM 1427 C CA . ALA A 1 178 ? 11.202 11.781 3.889 1.00 25.49 181 ALA A CA 1
ATOM 1428 C C . ALA A 1 178 ? 11.596 11.754 5.355 1.00 24.37 181 ALA A C 1
ATOM 1429 O O . ALA A 1 178 ? 12.614 11.189 5.718 1.00 25.56 181 ALA A O 1
ATOM 1431 N N . ASP A 1 179 ? 10.809 12.422 6.220 1.00 23.38 182 ASP A N 1
ATOM 1432 C CA . ASP A 1 179 ? 11.117 12.420 7.643 1.00 21.86 182 ASP A CA 1
ATOM 1433 C C . ASP A 1 179 ? 10.518 11.129 8.267 1.00 22.05 182 ASP A C 1
ATOM 1434 O O . ASP A 1 179 ? 9.319 11.006 8.323 1.00 21.55 182 ASP A O 1
ATOM 1439 N N . PRO A 1 180 ? 11.368 10.166 8.695 1.00 23.73 183 PRO A N 1
ATOM 1440 C CA . PRO A 1 180 ? 10.787 8.949 9.296 1.00 24.85 183 PRO A CA 1
ATOM 1441 C C . PRO A 1 180 ? 9.982 9.181 10.568 1.00 23.92 183 PRO A C 1
ATOM 1442 O O . PRO A 1 180 ? 9.161 8.346 10.930 1.00 25.52 183 PRO A O 1
ATOM 1446 N N . LEU A 1 181 ? 10.211 10.296 11.257 1.00 23.41 184 LEU A N 1
ATOM 1447 C CA . LEU A 1 181 ? 9.386 10.680 12.433 1.00 22.52 184 LEU A CA 1
ATOM 1448 C C . LEU A 1 181 ? 8.133 11.522 12.139 1.00 21.24 184 LEU A C 1
ATOM 1449 O O . LEU A 1 181 ? 7.345 11.809 13.042 1.00 21.70 184 LEU A O 1
ATOM 1454 N N . LYS A 1 182 ? 7.948 11.914 10.878 1.00 20.95 185 LYS A N 1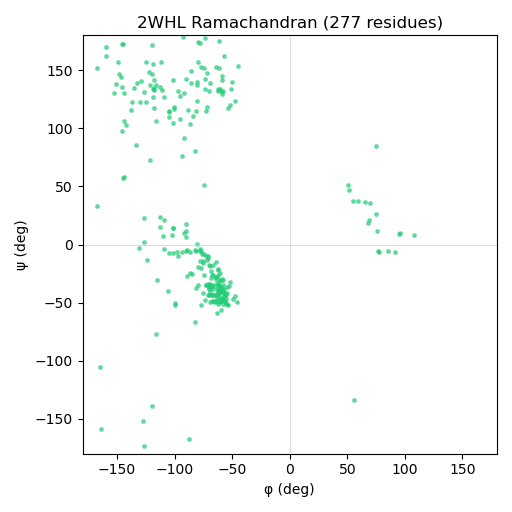
ATOM 1455 C CA . LYS A 1 182 ? 6.781 12.657 10.438 1.00 19.94 185 LYS A CA 1
ATOM 1456 C C . LYS A 1 182 ? 6.541 13.887 11.357 1.00 19.36 185 LYS A C 1
ATOM 1457 O O . LYS A 1 182 ? 5.416 14.113 11.907 1.00 20.16 185 LYS A O 1
ATOM 1463 N N . ASN A 1 183 ? 7.611 14.657 11.524 1.00 17.75 186 ASN A N 1
ATOM 1464 C CA . ASN A 1 183 ? 7.603 15.736 12.495 1.00 17.10 186 ASN A CA 1
ATOM 1465 C C . ASN A 1 183 ? 8.403 16.920 11.983 1.00 16.13 186 ASN A C 1
ATOM 1466 O O . ASN A 1 183 ? 9.419 17.328 12.547 1.00 17.29 186 ASN A O 1
ATOM 1471 N N . THR A 1 184 ? 7.941 17.382 10.823 1.00 16.19 187 THR A N 1
ATOM 1472 C CA . THR A 1 184 ? 8.510 18.472 10.112 1.00 15.85 187 THR A CA 1
ATOM 1473 C C . THR A 1 184 ? 7.549 19.561 9.751 1.00 14.69 187 THR A C 1
ATOM 1474 O O . THR A 1 184 ? 6.424 19.231 9.418 1.00 15.44 187 THR A O 1
ATOM 1478 N N . MET A 1 185 ? 7.859 20.824 10.014 1.00 15.16 188 MET A N 1
ATOM 1479 C CA . MET A 1 185 ? 6.991 21.968 9.659 1.00 15.69 188 MET A CA 1
ATOM 1480 C C . MET A 1 185 ? 7.772 22.890 8.702 1.00 12.36 188 MET A C 1
ATOM 1481 O O . MET A 1 185 ? 9.026 22.736 8.543 1.00 13.22 188 MET A O 1
ATOM 1486 N N . PHE A 1 186 ? 7.113 23.874 8.140 1.00 15.47 189 PHE A N 1
ATOM 1487 C CA . PHE A 1 186 ? 7.691 24.734 7.129 1.00 14.53 189 PHE A CA 1
ATOM 1488 C C . PHE A 1 186 ? 7.609 26.198 7.488 1.00 14.10 189 PHE A C 1
ATOM 1489 O O . PHE A 1 186 ? 6.788 26.607 8.287 1.00 15.71 189 PHE A O 1
ATOM 1497 N N . SER A 1 187 ? 8.512 26.978 6.885 1.00 14.43 190 SER A N 1
ATOM 1498 C CA . SER A 1 187 ? 8.557 28.395 7.127 1.00 13.64 190 SER A CA 1
ATOM 1499 C C . SER A 1 187 ? 8.645 29.206 5.816 1.00 14.04 190 SER A C 1
ATOM 1500 O O . SER A 1 187 ? 9.373 28.851 4.913 1.00 14.00 190 SER A O 1
ATOM 1503 N N . ILE A 1 188 ? 7.895 30.311 5.775 1.00 12.00 191 ILE A N 1
ATOM 1504 C CA . ILE A 1 188 ? 7.987 31.331 4.738 1.00 11.14 191 ILE A CA 1
ATOM 1505 C C . ILE A 1 188 ? 8.538 32.631 5.335 1.00 13.18 191 ILE A C 1
ATOM 1506 O O . ILE A 1 188 ? 8.277 32.973 6.483 1.00 13.58 191 ILE A O 1
ATOM 1511 N N . HIS A 1 189 ? 9.487 33.259 4.628 1.00 12.50 192 HIS A N 1
ATOM 1512 C CA . HIS A 1 189 ? 9.860 34.595 5.000 1.00 11.78 192 HIS A CA 1
ATOM 1513 C C . HIS A 1 189 ? 9.219 35.623 4.124 1.00 14.45 192 HIS A C 1
ATOM 1514 O O . HIS A 1 189 ? 9.313 35.521 2.921 1.00 16.93 192 HIS A O 1
ATOM 1521 N N . MET A 1 190 ? 8.367 36.470 4.736 1.00 12.87 193 MET A N 1
ATOM 1522 C CA . MET A 1 190 ? 7.628 37.407 3.960 1.00 13.77 193 MET A CA 1
ATOM 1523 C C . MET A 1 190 ? 8.152 38.838 3.953 1.00 13.61 193 MET A C 1
ATOM 1524 O O . MET A 1 190 ? 8.034 39.605 4.910 1.00 15.56 193 MET A O 1
ATOM 1529 N N . TYR A 1 191 ? 8.771 39.162 2.832 1.00 15.80 194 TYR A N 1
ATOM 1530 C CA . TYR A 1 191 ? 9.124 40.519 2.572 1.00 16.51 194 TYR A CA 1
ATOM 1531 C C . TYR A 1 191 ? 8.410 40.974 1.276 1.00 14.06 194 TYR A C 1
ATOM 1532 O O . TYR A 1 191 ? 7.170 40.724 1.104 1.00 16.08 194 TYR A O 1
ATOM 1541 N N . GLU A 1 192 ? 9.126 41.737 0.415 1.00 18.14 195 GLU A N 1
ATOM 1542 C CA . GLU A 1 192 ? 8.452 42.390 -0.707 1.00 19.32 195 GLU A CA 1
ATOM 1543 C C . GLU A 1 192 ? 7.913 41.422 -1.741 1.00 20.08 195 GLU A C 1
ATOM 1544 O O . GLU A 1 192 ? 7.034 41.774 -2.497 1.00 21.57 195 GLU A O 1
ATOM 1550 N N . TYR A 1 193 ? 8.491 40.235 -1.864 1.00 20.55 196 TYR A N 1
ATOM 1551 C CA . TYR A 1 193 ? 7.942 39.241 -2.779 1.00 21.64 196 TYR A CA 1
ATOM 1552 C C . TYR A 1 193 ? 6.755 38.496 -2.095 1.00 21.24 196 TYR A C 1
ATOM 1553 O O . TYR A 1 193 ? 5.596 38.652 -2.499 1.00 23.80 196 TYR A O 1
ATOM 1562 N N . ALA A 1 194 ? 7.064 37.730 -1.062 1.00 18.85 197 ALA A N 1
ATOM 1563 C CA . ALA A 1 194 ? 6.087 36.793 -0.485 1.00 18.43 197 ALA A CA 1
ATOM 1564 C C . ALA A 1 194 ? 5.030 37.452 0.420 1.00 17.53 197 ALA A C 1
ATOM 1565 O O . ALA A 1 194 ? 4.036 36.820 0.720 1.00 17.71 197 ALA A O 1
ATOM 1567 N N . GLY A 1 195 ? 5.267 38.691 0.820 1.00 17.07 198 GLY A N 1
ATOM 1568 C CA . GLY A 1 195 ? 4.373 39.478 1.670 1.00 18.20 198 GLY A CA 1
ATOM 1569 C C . GLY A 1 195 ? 4.001 40.847 1.100 1.00 19.95 198 GLY A C 1
ATOM 1570 O O . GLY A 1 195 ? 3.568 41.726 1.851 1.00 21.52 198 GLY A O 1
ATOM 1571 N N . GLY A 1 196 ? 4.109 41.001 -0.232 1.00 21.21 199 GLY A N 1
ATOM 1572 C CA . GLY A 1 196 ? 4.006 42.308 -0.860 1.00 22.71 199 GLY A CA 1
ATOM 1573 C C . GLY A 1 196 ? 2.629 42.984 -0.815 1.00 22.88 199 GLY A C 1
ATOM 1574 O O . GLY A 1 196 ? 2.526 44.206 -0.960 1.00 26.28 199 GLY A O 1
ATOM 1575 N N . ASP A 1 197 ? 1.568 42.208 -0.654 1.00 22.84 200 ASP A N 1
ATOM 1576 C CA . ASP A 1 197 ? 0.190 42.752 -0.546 1.00 22.27 200 ASP A CA 1
ATOM 1577 C C . ASP A 1 197 ? -0.724 41.734 0.114 1.00 21.12 200 ASP A C 1
ATOM 1578 O O . ASP A 1 197 ? -0.353 40.598 0.333 1.00 18.79 200 ASP A O 1
ATOM 1583 N N . ALA A 1 198 ? -1.951 42.146 0.463 1.00 20.87 201 ALA A N 1
ATOM 1584 C CA . ALA A 1 198 ? -2.821 41.290 1.223 1.00 21.10 201 ALA A CA 1
ATOM 1585 C C . ALA A 1 198 ? -3.157 39.965 0.528 1.00 22.17 201 ALA A C 1
ATOM 1586 O O . ALA A 1 198 ? -3.106 38.917 1.152 1.00 20.31 201 ALA A O 1
ATOM 1588 N N A ASN A 1 199 ? -3.520 40.043 -0.762 0.50 21.99 202 ASN A N 1
ATOM 1589 N N B ASN A 1 199 ? -3.522 40.025 -0.763 0.50 21.61 202 ASN A N 1
ATOM 1590 C CA A ASN A 1 199 ? -3.790 38.844 -1.557 0.50 22.80 202 ASN A CA 1
ATOM 1591 C CA B ASN A 1 199 ? -3.819 38.810 -1.539 0.50 22.08 202 ASN A CA 1
ATOM 1592 C C A ASN A 1 199 ? -2.635 37.865 -1.517 0.50 20.98 202 ASN A C 1
ATOM 1593 C C B ASN A 1 199 ? -2.638 37.840 -1.611 0.50 20.64 202 ASN A C 1
ATOM 1594 O O A ASN A 1 199 ? -2.822 36.675 -1.334 0.50 20.70 202 ASN A O 1
ATOM 1595 O O B ASN A 1 199 ? -2.813 36.622 -1.632 0.50 20.07 202 ASN A O 1
ATOM 1604 N N . THR A 1 200 ? -1.431 38.382 -1.729 1.00 20.93 203 THR A N 1
ATOM 1605 C CA . THR A 1 200 ? -0.242 37.554 -1.758 1.00 20.97 203 THR A CA 1
ATOM 1606 C C . THR A 1 200 ? 0.009 36.891 -0.403 1.00 19.32 203 THR A C 1
ATOM 1607 O O . THR A 1 200 ? 0.290 35.709 -0.368 1.00 20.26 203 THR A O 1
ATOM 1611 N N . VAL A 1 201 ? -0.103 37.653 0.674 1.00 18.35 204 VAL A N 1
ATOM 1612 C CA . VAL A 1 201 ? 0.046 37.073 2.032 1.00 17.23 204 VAL A CA 1
ATOM 1613 C C . VAL A 1 201 ? -0.917 35.883 2.242 1.00 18.27 204 VAL A C 1
ATOM 1614 O O . VAL A 1 201 ? -0.525 34.790 2.674 1.00 18.99 204 VAL A O 1
ATOM 1618 N N . ARG A 1 202 ? -2.196 36.121 1.940 1.00 18.86 205 ARG A N 1
ATOM 1619 C CA A ARG A 1 202 ? -3.186 35.091 2.172 0.50 19.20 205 ARG A CA 1
ATOM 1620 C CA B ARG A 1 202 ? -3.195 35.109 2.172 0.50 19.46 205 ARG A CA 1
ATOM 1621 C C . ARG A 1 202 ? -2.970 33.919 1.259 1.00 18.78 205 ARG A C 1
ATOM 1622 O O . ARG A 1 202 ? -3.084 32.785 1.682 1.00 19.75 205 ARG A O 1
ATOM 1637 N N . SER A 1 203 ? -2.665 34.158 -0.014 1.00 19.93 206 SER A N 1
ATOM 1638 C CA . SER A 1 203 ? -2.488 33.019 -0.938 1.00 20.46 206 SER A CA 1
ATOM 1639 C C . SER A 1 203 ? -1.264 32.175 -0.587 1.00 20.53 206 SER A C 1
ATOM 1640 O O . SER A 1 203 ? -1.269 30.944 -0.741 1.00 19.94 206 SER A O 1
ATOM 1644 N N . ASN A 1 204 ? -0.205 32.832 -0.115 1.00 19.41 207 ASN A N 1
ATOM 1645 C CA . ASN A 1 204 ? 1.006 32.105 0.285 1.00 18.40 207 ASN A CA 1
ATOM 1646 C C . ASN A 1 204 ? 0.817 31.253 1.519 1.00 18.51 207 ASN A C 1
ATOM 1647 O O . ASN A 1 204 ? 1.361 30.105 1.579 1.00 18.95 207 ASN A O 1
ATOM 1652 N N . ILE A 1 205 ? 0.008 31.774 2.471 1.00 17.68 208 ILE A N 1
ATOM 1653 C CA . ILE A 1 205 ? -0.363 30.978 3.671 1.00 17.09 208 ILE A CA 1
ATOM 1654 C C . ILE A 1 205 ? -1.214 29.772 3.244 1.00 17.82 208 ILE A C 1
ATOM 1655 O O . ILE A 1 205 ? -0.914 28.604 3.572 1.00 17.54 208 ILE A O 1
ATOM 1660 N N . ASP A 1 206 ? -2.219 30.096 2.450 1.00 18.37 209 ASP A N 1
ATOM 1661 C CA . ASP A 1 206 ? -3.239 29.087 1.964 1.00 20.41 209 ASP A CA 1
ATOM 1662 C C . ASP A 1 206 ? -2.545 27.957 1.221 1.00 20.71 209 ASP A C 1
ATOM 1663 O O . ASP A 1 206 ? -2.884 26.796 1.368 1.00 22.36 209 ASP A O 1
ATOM 1668 N N . ARG A 1 207 ? -1.551 28.296 0.426 1.00 21.90 210 ARG A N 1
ATOM 1669 C CA . ARG A 1 207 ? -0.873 27.307 -0.419 1.00 23.23 210 ARG A CA 1
ATOM 1670 C C . ARG A 1 207 ? -0.001 26.316 0.354 1.00 22.04 210 ARG A C 1
ATOM 1671 O O . ARG A 1 207 ? 0.419 25.274 -0.190 1.00 21.11 210 ARG A O 1
ATOM 1679 N N . VAL A 1 208 ? 0.232 26.613 1.630 1.00 20.09 211 VAL A N 1
ATOM 1680 C CA . VAL A 1 208 ? 0.855 25.617 2.494 1.00 19.35 211 VAL A CA 1
ATOM 1681 C C . VAL A 1 208 ? -0.173 24.892 3.346 1.00 18.75 211 VAL A C 1
ATOM 1682 O O . VAL A 1 208 ? -0.228 23.659 3.407 1.00 17.60 211 VAL A O 1
ATOM 1686 N N . ILE A 1 209 ? -0.989 25.661 4.035 1.00 20.61 212 ILE A N 1
ATOM 1687 C CA . ILE A 1 209 ? -1.864 25.040 5.013 1.00 22.19 212 ILE A CA 1
ATOM 1688 C C . ILE A 1 209 ? -2.898 24.180 4.334 1.00 22.70 212 ILE A C 1
ATOM 1689 O O . ILE A 1 209 ? -3.295 23.116 4.886 1.00 23.17 212 ILE A O 1
ATOM 1694 N N . ASP A 1 210 ? -3.227 24.501 3.081 1.00 24.40 213 ASP A N 1
ATOM 1695 C CA . ASP A 1 210 ? -4.164 23.676 2.339 1.00 26.23 213 ASP A CA 1
ATOM 1696 C C . ASP A 1 210 ? -3.545 22.360 1.777 1.00 25.11 213 ASP A C 1
ATOM 1697 O O . ASP A 1 210 ? -4.245 21.498 1.209 1.00 26.66 213 ASP A O 1
ATOM 1702 N N . GLN A 1 211 ? -2.221 22.173 1.962 1.00 22.86 214 GLN A N 1
ATOM 1703 C CA . GLN A 1 211 ? -1.561 20.885 1.790 1.00 22.03 214 GLN A CA 1
ATOM 1704 C C . GLN A 1 211 ? -1.500 20.089 3.106 1.00 20.22 214 GLN A C 1
ATOM 1705 O O . GLN A 1 211 ? -0.864 19.062 3.163 1.00 19.65 214 GLN A O 1
ATOM 1711 N N . ASP A 1 212 ? -2.210 20.546 4.147 1.00 19.84 215 ASP A N 1
ATOM 1712 C CA . ASP A 1 212 ? -2.099 19.934 5.479 1.00 19.69 215 ASP A CA 1
ATOM 1713 C C . ASP A 1 212 ? -0.652 19.810 5.969 1.00 19.50 215 ASP A C 1
ATOM 1714 O O . ASP A 1 212 ? -0.200 18.762 6.483 1.00 18.77 215 ASP A O 1
ATOM 1719 N N . LEU A 1 213 ? 0.045 20.927 5.806 1.00 17.91 216 LEU A N 1
ATOM 1720 C CA . LEU A 1 213 ? 1.442 21.071 6.305 1.00 17.37 216 LEU A CA 1
ATOM 1721 C C . LEU A 1 213 ? 1.405 22.242 7.310 1.00 17.79 216 LEU A C 1
ATOM 1722 O O . LEU A 1 213 ? 0.598 23.193 7.166 1.00 19.03 216 LEU A O 1
ATOM 1727 N N . ALA A 1 214 ? 2.243 22.138 8.332 1.00 16.49 217 ALA A N 1
ATOM 1728 C CA . ALA A 1 214 ? 2.297 23.156 9.365 1.00 16.11 217 ALA A CA 1
ATOM 1729 C C . ALA A 1 214 ? 3.253 24.296 8.908 1.00 12.16 217 ALA A C 1
ATOM 1730 O O . ALA A 1 214 ? 4.388 24.057 8.332 1.00 14.12 217 ALA A O 1
ATOM 1732 N N . LEU A 1 215 ? 2.952 25.513 9.364 1.00 14.27 218 LEU A N 1
ATOM 1733 C CA . LEU A 1 215 ? 3.514 26.771 8.818 1.00 14.53 218 LEU A CA 1
ATOM 1734 C C . LEU A 1 215 ? 3.780 27.845 9.876 1.00 14.10 218 LEU A C 1
ATOM 1735 O O . LEU A 1 215 ? 2.998 28.127 10.765 1.00 13.98 218 LEU A O 1
ATOM 1740 N N . VAL A 1 216 ? 4.980 28.390 9.821 1.00 13.33 219 VAL A N 1
ATOM 1741 C CA . VAL A 1 216 ? 5.295 29.644 10.483 1.00 12.86 219 VAL A CA 1
ATOM 1742 C C . VAL A 1 216 ? 5.813 30.637 9.424 1.00 12.26 219 VAL A C 1
ATOM 1743 O O . VAL A 1 216 ? 6.497 30.240 8.438 1.00 13.88 219 VAL A O 1
ATOM 1747 N N . ILE A 1 217 ? 5.527 31.915 9.667 1.00 11.89 220 ILE A N 1
ATOM 1748 C CA . ILE A 1 217 ? 6.132 32.994 8.883 1.00 13.07 220 ILE A CA 1
ATOM 1749 C C . ILE A 1 217 ? 7.364 33.299 9.746 1.00 12.08 220 ILE A C 1
ATOM 1750 O O . ILE A 1 217 ? 7.340 34.182 10.661 1.00 12.60 220 ILE A O 1
ATOM 1755 N N . GLY A 1 218 ? 8.476 32.634 9.428 1.00 11.65 221 GLY A N 1
ATOM 1756 C CA . GLY A 1 218 ? 9.656 32.608 10.330 1.00 13.30 221 GLY A CA 1
ATOM 1757 C C . GLY A 1 218 ? 10.481 33.877 10.351 1.00 11.37 221 GLY A C 1
ATOM 1758 O O . GLY A 1 218 ? 11.256 34.129 11.269 1.00 14.39 221 GLY A O 1
ATOM 1759 N N . GLU A 1 219 ? 10.236 34.697 9.330 1.00 12.39 222 GLU A N 1
ATOM 1760 C CA . GLU A 1 219 ? 10.636 36.095 9.266 1.00 13.13 222 GLU A CA 1
ATOM 1761 C C . GLU A 1 219 ? 9.653 36.882 8.478 1.00 13.81 222 GLU A C 1
ATOM 1762 O O . GLU A 1 219 ? 8.989 36.391 7.537 1.00 13.43 222 GLU A O 1
ATOM 1768 N N . PHE A 1 220 ? 9.492 38.137 8.884 1.00 14.50 223 PH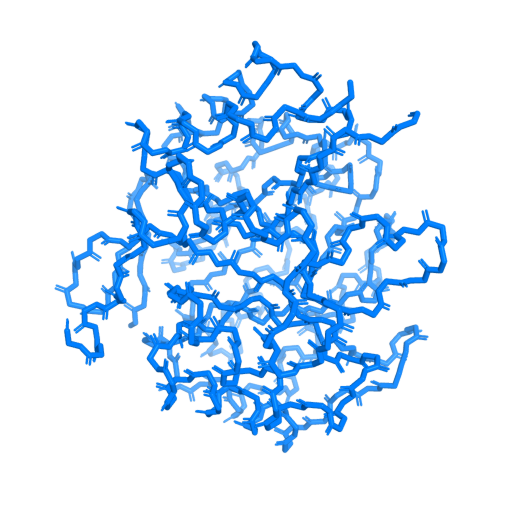E A N 1
ATOM 1769 C CA . PHE A 1 220 ? 8.769 39.090 8.033 1.00 12.11 223 PHE A CA 1
ATOM 1770 C C . PHE A 1 220 ? 9.153 40.523 8.453 1.00 13.98 223 PHE A C 1
ATOM 1771 O O . PHE A 1 220 ? 9.669 40.748 9.530 1.00 14.51 223 PHE A O 1
ATOM 1779 N N . GLY A 1 221 ? 8.875 41.468 7.552 1.00 15.58 224 GLY A N 1
ATOM 1780 C CA . GLY A 1 221 ? 9.148 42.849 7.763 1.00 16.03 224 GLY A CA 1
ATOM 1781 C C . GLY A 1 221 ? 7.966 43.761 7.538 1.00 17.31 224 GLY A C 1
ATOM 1782 O O . GLY A 1 221 ? 6.828 43.375 7.758 1.00 18.08 224 GLY A O 1
ATOM 1783 N N . HIS A 1 222 ? 8.269 44.994 7.149 1.00 18.19 225 HIS A N 1
ATOM 1784 C CA . HIS A 1 222 ? 7.253 46.029 6.941 1.00 19.86 225 HIS A CA 1
ATOM 1785 C C . HIS A 1 222 ? 7.714 46.926 5.773 1.00 22.25 225 HIS A C 1
ATOM 1786 O O . HIS A 1 222 ? 8.815 46.780 5.269 1.00 22.10 225 HIS A O 1
ATOM 1793 N N . ARG A 1 223 ? 6.843 47.815 5.358 1.00 27.20 226 ARG A N 1
ATOM 1794 C CA . ARG A 1 223 ? 7.141 48.668 4.214 1.00 32.21 226 ARG A CA 1
ATOM 1795 C C . ARG A 1 223 ? 8.381 49.525 4.377 1.00 33.67 226 ARG A C 1
ATOM 1796 O O . ARG A 1 223 ? 8.553 50.170 5.362 1.00 35.65 226 ARG A O 1
ATOM 1804 N N . HIS A 1 224 ? 9.248 49.484 3.400 1.00 36.42 227 HIS A N 1
ATOM 1805 C CA . HIS A 1 224 ? 10.367 50.355 3.398 1.00 37.62 227 HIS A CA 1
ATOM 1806 C C . HIS A 1 224 ? 10.444 51.374 2.261 1.00 39.26 227 HIS A C 1
ATOM 1807 O O . HIS A 1 224 ? 9.952 52.473 2.384 1.00 39.45 227 HIS A O 1
ATOM 1814 N N . THR A 1 225 ? 10.784 51.050 1.154 1.00 40.84 228 THR A N 1
ATOM 1815 C CA . THR A 1 225 ? 11.419 51.814 0.115 1.00 41.46 228 THR A CA 1
ATOM 1816 C C . THR A 1 225 ? 11.405 51.097 -1.241 1.00 42.28 228 THR A C 1
ATOM 1817 O O . THR A 1 225 ? 11.181 49.882 -1.362 1.00 42.91 228 THR A O 1
ATOM 1821 N N . ASP A 1 226 ? 4.910 47.448 -0.777 1.00 28.17 231 ASP A N 1
ATOM 1822 C CA . ASP A 1 226 ? 5.962 47.100 0.095 1.00 27.93 231 ASP A CA 1
ATOM 1823 C C . ASP A 1 226 ? 5.861 45.768 0.858 1.00 24.48 231 ASP A C 1
ATOM 1824 O O . ASP A 1 226 ? 6.011 44.791 0.211 1.00 23.49 231 ASP A O 1
ATOM 1829 N N . VAL A 1 227 ? 5.569 45.731 2.185 1.00 22.87 232 VAL A N 1
ATOM 1830 C CA . VAL A 1 227 ? 5.349 44.485 2.938 1.00 20.89 232 VAL A CA 1
ATOM 1831 C C . VAL A 1 227 ? 4.132 44.643 3.879 1.00 20.38 232 VAL A C 1
ATOM 1832 O O . VAL A 1 227 ? 4.108 45.520 4.717 1.00 22.06 232 VAL A O 1
ATOM 1836 N N . ASP A 1 228 ? 3.146 43.777 3.732 1.00 19.53 233 ASP A N 1
ATOM 1837 C CA . ASP A 1 228 ? 1.828 44.002 4.399 1.00 19.12 233 ASP A CA 1
ATOM 1838 C C . ASP A 1 228 ? 1.800 43.281 5.775 1.00 18.74 233 ASP A C 1
ATOM 1839 O O . ASP A 1 228 ? 1.236 42.210 5.905 1.00 17.04 233 ASP A O 1
ATOM 1844 N N . GLU A 1 229 ? 2.467 43.864 6.762 1.00 17.94 234 GLU A N 1
ATOM 1845 C CA . GLU A 1 229 ? 2.532 43.251 8.093 1.00 18.93 234 GLU A CA 1
ATOM 1846 C C . GLU A 1 229 ? 1.115 43.178 8.734 1.00 17.79 234 GLU A C 1
ATOM 1847 O O . GLU A 1 229 ? 0.857 42.284 9.537 1.00 16.84 234 GLU A O 1
ATOM 1853 N N . ASP A 1 230 ? 0.236 44.106 8.404 1.00 17.84 235 ASP A N 1
ATOM 1854 C CA . ASP A 1 230 ? -1.105 44.046 9.010 1.00 17.26 235 ASP A CA 1
ATOM 1855 C C . ASP A 1 230 ? -1.871 42.774 8.624 1.00 17.21 235 ASP A C 1
ATOM 1856 O O . ASP A 1 230 ? -2.492 42.147 9.495 1.00 16.26 235 ASP A O 1
ATOM 1861 N N . THR A 1 231 ? -1.794 42.382 7.357 1.00 16.44 236 THR A N 1
ATOM 1862 C CA . THR A 1 231 ? -2.399 41.139 6.902 1.00 17.64 236 THR A CA 1
ATOM 1863 C C . THR A 1 231 ? -1.649 39.906 7.378 1.00 15.74 236 THR A C 1
ATOM 1864 O O . THR A 1 231 ? -2.197 38.880 7.731 1.00 17.47 236 THR A O 1
ATOM 1868 N N . ILE A 1 232 ? -0.346 39.995 7.473 1.00 15.20 237 ILE A N 1
ATOM 1869 C CA . ILE A 1 232 ? 0.364 38.848 8.039 1.00 14.93 237 ILE A CA 1
ATOM 1870 C C . ILE A 1 232 ? -0.136 38.577 9.453 1.00 13.73 237 ILE A C 1
ATOM 1871 O O . ILE A 1 232 ? -0.451 37.427 9.792 1.00 15.01 237 ILE A O 1
ATOM 1876 N N . LEU A 1 233 ? -0.208 39.624 10.273 1.00 15.55 238 LEU A N 1
ATOM 1877 C CA . LEU A 1 233 ? -0.762 39.453 11.626 1.00 14.32 238 LEU A CA 1
ATOM 1878 C C . LEU A 1 233 ? -2.177 39.055 11.701 1.00 14.52 238 LEU A C 1
ATOM 1879 O O . LEU A 1 233 ? -2.482 38.164 12.449 1.00 15.72 238 LEU A O 1
ATOM 1884 N N . SER A 1 234 ? -2.994 39.668 10.899 1.00 14.74 239 SER A N 1
ATOM 1885 C CA . SER A 1 234 ? -4.420 39.388 11.024 1.00 13.66 239 SER A CA 1
ATOM 1886 C C . SER A 1 234 ? -4.784 37.996 10.472 1.00 15.37 239 SER A C 1
ATOM 1887 O O . SER A 1 234 ? -5.589 37.215 11.106 1.00 18.37 239 SER A O 1
ATOM 1890 N N . TYR A 1 235 ? -4.285 37.694 9.276 1.00 15.24 240 TYR A N 1
ATOM 1891 C CA . TYR A 1 235 ? -4.589 36.394 8.697 1.00 16.85 240 TYR A CA 1
ATOM 1892 C C . TYR A 1 235 ? -3.921 35.240 9.435 1.00 17.70 240 TYR A C 1
ATOM 1893 O O . TYR A 1 235 ? -4.482 34.151 9.567 1.00 16.96 240 TYR A O 1
ATOM 1902 N N . SER A 1 236 ? -2.705 35.471 9.964 1.00 17.05 241 SER A N 1
ATOM 1903 C CA . SER A 1 236 ? -2.102 34.470 10.876 1.00 16.23 241 SER A CA 1
ATOM 1904 C C . SER A 1 236 ? -2.967 34.144 12.087 1.00 17.20 241 SER A C 1
ATOM 1905 O O . SER A 1 236 ? -3.084 32.995 12.524 1.00 17.35 241 SER A O 1
ATOM 1908 N N . GLU A 1 237 ? -3.606 35.179 12.617 1.00 17.21 242 GLU A N 1
ATOM 1909 C CA . GLU A 1 237 ? -4.451 34.999 13.793 1.00 16.96 242 GLU A CA 1
ATOM 1910 C C . GLU A 1 237 ? -5.691 34.224 13.417 1.00 17.84 242 GLU A C 1
ATOM 1911 O O . GLU A 1 237 ? -6.104 33.291 14.153 1.00 19.91 242 GLU A O 1
ATOM 1917 N N . GLU A 1 238 ? -6.183 34.533 12.218 1.00 18.24 243 GLU A N 1
ATOM 1918 C CA . GLU A 1 238 ? -7.410 33.875 11.714 1.00 19.03 243 GLU A CA 1
ATOM 1919 C C . GLU A 1 238 ? -7.178 32.380 11.458 1.00 18.00 243 GLU A C 1
ATOM 1920 O O . GLU A 1 238 ? -8.073 31.537 11.695 1.00 20.37 243 GLU A O 1
ATOM 1926 N N . THR A 1 239 ? -5.972 32.020 11.007 1.00 17.35 244 THR A N 1
ATOM 1927 C CA . THR A 1 239 ? -5.686 30.693 10.536 1.00 17.18 244 THR A CA 1
ATOM 1928 C C . THR A 1 239 ? -4.858 29.851 11.531 1.00 15.92 244 THR A C 1
ATOM 1929 O O . THR A 1 239 ? -4.651 28.661 11.302 1.00 17.74 244 THR A O 1
ATOM 1933 N N . GLY A 1 240 ? -4.369 30.440 12.620 1.00 18.07 245 GLY A N 1
ATOM 1934 C CA . GLY A 1 240 ? -3.536 29.761 13.570 1.00 15.87 245 GLY A CA 1
ATOM 1935 C C . GLY A 1 240 ? -2.087 29.523 13.082 1.00 14.88 245 GLY A C 1
ATOM 1936 O O . GLY A 1 240 ? -1.449 28.501 13.451 1.00 15.45 245 GLY A O 1
ATOM 1937 N N . THR A 1 241 ? -1.631 30.388 12.160 1.00 14.12 246 THR A N 1
ATOM 1938 C CA . THR A 1 241 ? -0.309 30.314 11.552 1.00 13.85 246 THR A CA 1
ATOM 1939 C C . THR A 1 241 ? 0.631 31.055 12.480 1.00 13.07 246 THR A C 1
ATOM 1940 O O . THR A 1 241 ? 0.322 32.102 13.016 1.00 13.44 246 THR A O 1
ATOM 1944 N N . GLY A 1 242 ? 1.828 30.499 12.674 1.00 13.41 247 GLY A N 1
ATOM 1945 C CA . GLY A 1 242 ? 2.820 31.107 13.558 1.00 13.87 247 GLY A CA 1
ATOM 1946 C C . GLY A 1 242 ? 3.542 32.254 12.843 1.00 11.89 247 GLY A C 1
ATOM 1947 O O . GLY A 1 242 ? 3.509 32.326 11.616 1.00 13.07 247 GLY A O 1
ATOM 1948 N N . TRP A 1 243 ? 4.106 33.194 13.599 1.00 12.20 248 TRP A N 1
ATOM 1949 C CA . TRP A 1 243 ? 4.970 34.178 12.992 1.00 12.43 248 TRP A CA 1
ATOM 1950 C C . TRP A 1 243 ? 6.054 34.633 13.964 1.00 12.80 248 TRP A C 1
ATOM 1951 O O . TRP A 1 243 ? 5.893 34.617 15.178 1.00 12.21 248 TRP A O 1
ATOM 1962 N N . LEU A 1 244 ? 7.116 35.129 13.349 1.00 12.69 249 LEU A N 1
ATOM 1963 C CA . LEU A 1 244 ? 8.357 35.544 14.040 1.00 11.62 249 LEU A CA 1
ATOM 1964 C C . LEU A 1 244 ? 8.925 36.788 13.333 1.00 13.78 249 LEU A C 1
ATOM 1965 O O . LEU A 1 244 ? 9.438 36.680 12.194 1.00 12.71 249 LEU A O 1
ATOM 1970 N N . ALA A 1 245 ? 8.795 37.960 13.975 1.00 12.67 250 ALA A N 1
ATOM 1971 C CA . ALA A 1 245 ? 9.214 39.220 13.324 1.00 13.10 250 ALA A CA 1
ATOM 1972 C C . ALA A 1 245 ? 10.721 39.333 13.234 1.00 12.67 250 ALA A C 1
ATOM 1973 O O . ALA A 1 245 ? 11.421 38.905 14.147 1.00 13.48 250 ALA A O 1
ATOM 1975 N N . TRP A 1 246 ? 11.193 39.985 12.153 1.00 11.67 251 TRP A N 1
ATOM 1976 C CA . TRP A 1 246 ? 12.643 40.230 12.017 1.00 11.20 251 TRP A CA 1
ATOM 1977 C C . TRP A 1 246 ? 12.909 41.721 12.213 1.00 12.16 251 TRP A C 1
ATOM 1978 O O . TRP A 1 246 ? 12.210 42.541 11.576 1.00 13.74 251 TRP A O 1
ATOM 1989 N N . SER A 1 247 ? 13.816 42.141 13.118 1.00 13.59 252 SER A N 1
ATOM 1990 C CA . SER A 1 247 ? 14.486 41.353 14.188 1.00 12.25 252 SER A CA 1
ATOM 1991 C C . SER A 1 247 ? 14.674 42.298 15.387 1.00 12.65 252 SER A C 1
ATOM 1992 O O . SER A 1 247 ? 14.552 43.517 15.242 1.00 14.65 252 SER A O 1
ATOM 1995 N N . TRP A 1 248 ? 15.125 41.775 16.531 1.00 14.42 253 TRP A N 1
ATOM 1996 C CA . TRP A 1 248 ? 15.169 42.547 17.732 1.00 14.00 253 TRP A CA 1
ATOM 1997 C C . TRP A 1 248 ? 16.050 43.822 17.624 1.00 16.19 253 TRP A C 1
ATOM 1998 O O . TRP A 1 248 ? 15.556 44.922 17.810 1.00 17.00 253 TRP A O 1
ATOM 2009 N N . LYS A 1 249 ? 17.311 43.662 17.256 1.00 15.74 254 LYS A N 1
ATOM 2010 C CA . LYS A 1 249 ? 18.267 44.775 17.161 1.00 16.19 254 LYS A CA 1
ATOM 2011 C C . LYS A 1 249 ? 19.507 44.292 16.434 1.00 16.39 254 LYS A C 1
ATOM 2012 O O . LYS A 1 249 ? 19.786 43.104 16.374 1.00 17.13 254 LYS A O 1
ATOM 2018 N N . GLY A 1 250 ? 20.147 45.237 15.775 1.00 15.58 255 GLY A N 1
ATOM 2019 C CA . GLY A 1 250 ? 21.498 45.009 15.290 1.00 14.60 255 GLY A CA 1
ATOM 2020 C C . GLY A 1 250 ? 21.601 44.842 13.778 1.00 16.44 255 GLY A C 1
ATOM 2021 O O . GLY A 1 250 ? 22.607 44.409 13.266 1.00 20.50 255 GLY A O 1
ATOM 2022 N N . ASN A 1 251 ? 20.515 45.085 13.037 1.00 17.66 256 ASN A N 1
ATOM 2023 C CA . ASN A 1 251 ? 20.637 45.017 11.576 1.00 18.85 256 ASN A CA 1
ATOM 2024 C C . ASN A 1 251 ? 21.693 46.022 11.083 1.00 19.72 256 ASN A C 1
ATOM 2025 O O . ASN A 1 251 ? 21.809 47.091 11.654 1.00 20.90 256 ASN A O 1
ATOM 2030 N N . SER A 1 252 ? 22.419 45.650 10.047 1.00 22.18 257 SER A N 1
ATOM 2031 C CA . SER A 1 252 ? 23.319 46.616 9.409 1.00 24.44 257 SER A CA 1
ATOM 2032 C C . SER A 1 252 ? 22.561 47.867 8.920 1.00 25.52 257 SER A C 1
ATOM 2033 O O . SER A 1 252 ? 21.351 47.861 8.757 1.00 25.74 257 SER A O 1
ATOM 2036 N N . THR A 1 253 ? 23.275 48.970 8.652 1.00 27.09 258 THR A N 1
ATOM 2037 C CA . THR A 1 253 ? 22.601 50.219 8.306 1.00 28.28 258 THR A CA 1
ATOM 2038 C C . THR A 1 253 ? 21.499 50.104 7.259 1.00 28.45 258 THR A C 1
ATOM 2039 O O . THR A 1 253 ? 20.471 50.747 7.372 1.00 28.80 258 THR A O 1
ATOM 2043 N N . SER A 1 254 ? 21.761 49.363 6.205 1.00 29.34 259 SER A N 1
ATOM 2044 C CA . SER A 1 254 ? 20.851 49.177 5.077 1.00 30.68 259 SER A CA 1
ATOM 2045 C C . SER A 1 254 ? 19.522 48.542 5.495 1.00 29.40 259 SER A C 1
ATOM 2046 O O . SER A 1 254 ? 18.501 48.744 4.866 1.00 28.91 259 SER A O 1
ATOM 2049 N N . TRP A 1 255 ? 19.587 47.724 6.534 1.00 27.37 260 TRP A N 1
ATOM 2050 C CA . TRP A 1 255 ? 18.391 47.007 7.026 1.00 26.26 260 TRP A CA 1
ATOM 2051 C C . TRP A 1 255 ? 17.961 47.481 8.402 1.00 24.60 260 TRP A C 1
ATOM 2052 O O . TRP A 1 255 ? 17.132 46.823 9.006 1.00 23.55 260 TRP A O 1
ATOM 2063 N N . ASP A 1 256 ? 18.433 48.627 8.893 1.00 23.80 261 ASP A N 1
ATOM 2064 C CA . ASP A 1 256 ? 18.126 48.992 10.261 1.00 23.45 261 ASP A CA 1
ATOM 2065 C C . ASP A 1 256 ? 16.705 49.474 10.497 1.00 21.97 261 ASP A C 1
ATOM 2066 O O . ASP A 1 256 ? 16.277 49.552 11.647 1.00 21.25 261 ASP A O 1
ATOM 2071 N N . TYR A 1 257 ? 15.950 49.662 9.407 1.00 18.88 262 TYR A N 1
ATOM 2072 C CA . TYR A 1 257 ? 14.502 49.883 9.557 1.00 18.60 262 TYR A CA 1
ATOM 2073 C C . TYR A 1 257 ? 13.801 48.649 10.154 1.00 17.58 262 TYR A C 1
ATOM 2074 O O . TYR A 1 257 ? 12.605 48.740 10.561 1.00 18.33 262 TYR A O 1
ATOM 2083 N N . LEU A 1 258 ? 14.497 47.516 10.139 1.00 16.02 263 LEU A N 1
ATOM 2084 C CA . LEU A 1 258 ? 13.986 46.288 10.679 1.00 15.61 263 LEU A CA 1
ATOM 2085 C C . LEU A 1 258 ? 14.227 46.083 12.165 1.00 15.97 263 LEU A C 1
ATOM 2086 O O . LEU A 1 258 ? 13.777 45.084 12.742 1.00 15.28 263 LEU A O 1
ATOM 2091 N N . ASP A 1 259 ? 14.990 46.955 12.818 1.00 16.09 264 ASP A N 1
ATOM 2092 C CA . ASP A 1 259 ? 15.210 46.755 14.264 1.00 16.41 264 ASP A CA 1
ATOM 2093 C C . ASP A 1 259 ? 13.892 47.036 15.007 1.00 15.25 264 ASP A C 1
ATOM 2094 O O . ASP A 1 259 ? 13.269 48.102 14.832 1.00 17.11 264 ASP A O 1
ATOM 2099 N N . LEU A 1 260 ? 13.530 46.114 15.902 1.00 14.80 265 LEU A N 1
ATOM 2100 C CA . LEU A 1 260 ? 12.267 46.278 16.661 1.00 13.87 265 LEU A CA 1
ATOM 2101 C C . LEU A 1 260 ? 12.530 47.149 17.932 1.00 15.15 265 LEU A C 1
ATOM 2102 O O . LEU A 1 260 ? 11.593 47.760 18.496 1.00 1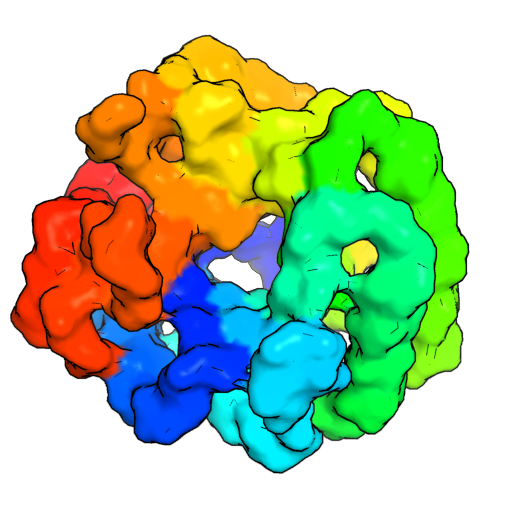6.38 265 LEU A O 1
ATOM 2107 N N . SER A 1 261 ? 13.805 47.138 18.394 1.00 15.69 266 SER A N 1
ATOM 2108 C CA . SER A 1 261 ? 14.141 47.856 19.621 1.00 17.65 266 SER A CA 1
ATOM 2109 C C . SER A 1 261 ? 15.339 48.775 19.416 1.00 19.15 266 SER A C 1
ATOM 2110 O O . SER A 1 261 ? 16.322 48.399 18.724 1.00 17.46 266 SER A O 1
ATOM 2113 N N . GLU A 1 262 ? 15.263 49.959 20.034 1.00 19.72 267 GLU A N 1
ATOM 2114 C CA . GLU A 1 262 ? 16.403 50.883 20.024 1.00 21.10 267 GLU A CA 1
ATOM 2115 C C . GLU A 1 262 ? 17.549 50.362 20.869 1.00 21.85 267 GLU A C 1
ATOM 2116 O O . GLU A 1 262 ? 18.713 50.540 20.488 1.00 21.45 267 GLU A O 1
ATOM 2122 N N . ASP A 1 263 ? 17.196 49.728 21.987 1.00 21.84 268 ASP A N 1
ATOM 2123 C CA . ASP A 1 263 ? 18.148 49.250 22.973 1.00 21.66 268 ASP A CA 1
ATOM 2124 C C . ASP A 1 263 ? 18.030 47.727 23.107 1.00 20.40 268 ASP A C 1
ATOM 2125 O O . ASP A 1 263 ? 16.971 47.132 22.906 1.00 20.18 268 ASP A O 1
ATOM 2130 N N . TRP A 1 264 ? 19.073 47.097 23.544 1.00 19.15 269 TRP A N 1
ATOM 2131 C CA . TRP A 1 264 ? 19.079 45.664 23.750 1.00 20.22 269 TRP A CA 1
ATOM 2132 C C . TRP A 1 264 ? 18.081 45.223 24.815 1.00 21.18 269 TRP A C 1
ATOM 2133 O O . TRP A 1 264 ? 17.478 44.149 24.685 1.00 20.79 269 TRP A O 1
ATOM 2144 N N . ALA A 1 265 ? 17.875 46.078 25.839 1.00 21.79 270 ALA A N 1
ATOM 2145 C CA . ALA A 1 265 ? 16.943 45.804 26.950 1.00 21.32 270 ALA A CA 1
ATOM 2146 C C . ALA A 1 265 ? 15.487 46.001 26.652 1.00 21.63 270 ALA A C 1
ATOM 2147 O O . ALA A 1 265 ? 14.702 45.720 27.529 1.00 22.90 270 ALA A O 1
ATOM 2149 N N . GLY A 1 266 ? 15.129 46.515 25.470 1.00 20.34 271 GLY A N 1
ATOM 2150 C CA . GLY A 1 266 ? 13.713 46.686 25.103 1.00 21.58 271 GLY A CA 1
ATOM 2151 C C . GLY A 1 266 ? 12.951 47.743 25.877 1.00 21.95 271 GLY A C 1
ATOM 2152 O O . GLY A 1 266 ? 11.702 47.751 25.834 1.00 23.27 271 GLY A O 1
ATOM 2153 N N . GLN A 1 267 ? 13.654 48.696 26.487 1.00 23.67 272 GLN A N 1
ATOM 2154 C CA . GLN A 1 267 ? 12.977 49.844 27.145 1.00 24.99 272 GLN A CA 1
ATOM 2155 C C . GLN A 1 267 ? 12.491 50.873 26.156 1.00 25.16 272 GLN A C 1
ATOM 2156 O O . GLN A 1 267 ? 11.614 51.667 26.468 1.00 26.92 272 GLN A O 1
ATOM 2162 N N . HIS A 1 268 ? 13.064 50.859 24.949 1.00 24.74 273 HIS A N 1
ATOM 2163 C CA . HIS A 1 268 ? 12.735 51.849 23.922 1.00 24.44 273 HIS A CA 1
ATOM 2164 C C . HIS A 1 268 ? 12.493 51.207 22.578 1.00 22.06 273 HIS A C 1
ATOM 2165 O O . HIS A 1 268 ? 13.339 51.141 21.768 1.00 22.32 273 HIS A O 1
ATOM 2172 N N . LEU A 1 269 ? 11.272 50.766 22.334 1.00 20.89 274 LEU A N 1
ATOM 2173 C CA . LEU A 1 269 ? 10.967 50.116 21.063 1.00 18.97 274 LEU A CA 1
ATOM 2174 C C . LEU A 1 269 ? 10.879 51.137 19.935 1.00 18.56 274 LEU A C 1
ATOM 2175 O O . LEU A 1 269 ? 10.519 52.322 20.166 1.00 19.09 274 LEU A O 1
ATOM 2180 N N . THR A 1 270 ? 11.196 50.666 18.712 1.00 16.85 275 THR A N 1
ATOM 2181 C CA . THR A 1 270 ? 11.003 51.470 17.528 1.00 16.58 275 THR A CA 1
ATOM 2182 C C . THR A 1 270 ? 9.535 51.444 17.174 1.00 16.58 275 THR A C 1
ATOM 2183 O O . THR A 1 270 ? 8.775 50.700 17.785 1.00 17.07 275 THR A O 1
ATOM 2187 N N . ASP A 1 271 ? 9.144 52.253 16.170 1.00 17.26 276 ASP A N 1
ATOM 2188 C CA . ASP A 1 271 ? 7.765 52.187 15.696 1.00 17.66 276 ASP A CA 1
ATOM 2189 C C . ASP A 1 271 ? 7.392 50.739 15.285 1.00 17.11 276 ASP A C 1
ATOM 2190 O O . ASP A 1 271 ? 6.302 50.255 15.559 1.00 17.64 276 ASP A O 1
ATOM 2195 N N . TRP A 1 272 ? 8.303 50.092 14.583 1.00 17.00 277 TRP A N 1
ATOM 2196 C CA . TRP A 1 272 ? 8.157 48.700 14.133 1.00 15.20 277 TRP A CA 1
ATOM 2197 C C . TRP A 1 272 ? 8.000 47.742 15.324 1.00 15.94 277 TRP A C 1
ATOM 2198 O O . TRP A 1 272 ? 7.086 46.919 15.364 1.00 15.64 277 TRP A O 1
ATOM 2209 N N . GLY A 1 273 ? 8.884 47.872 16.314 1.00 14.87 278 GLY A N 1
ATOM 2210 C CA . GLY A 1 273 ? 8.757 47.097 17.542 1.00 13.84 278 GLY A CA 1
ATOM 2211 C C . GLY A 1 273 ? 7.383 47.339 18.222 1.00 14.71 278 GLY A C 1
ATOM 2212 O O . GLY A 1 273 ? 6.723 46.399 18.706 1.00 14.87 278 GLY A O 1
ATOM 2213 N N . ASN A 1 274 ? 7.002 48.598 18.365 1.00 14.60 279 ASN A N 1
ATOM 2214 C CA . ASN A 1 274 ? 5.676 48.880 18.964 1.00 14.91 279 ASN A CA 1
ATOM 2215 C C . ASN A 1 274 ? 4.534 48.265 18.202 1.00 15.97 279 ASN A C 1
ATOM 2216 O O . ASN A 1 274 ? 3.601 47.785 18.808 1.00 16.46 279 ASN A O 1
ATOM 2221 N N . ARG A 1 275 ? 4.588 48.292 16.885 1.00 15.75 280 ARG A N 1
ATOM 2222 C CA . ARG A 1 275 ? 3.537 47.663 16.084 1.00 14.65 280 ARG A CA 1
ATOM 2223 C C . ARG A 1 275 ? 3.422 46.184 16.428 1.00 15.14 280 ARG A C 1
ATOM 2224 O O . ARG A 1 275 ? 2.349 45.654 16.552 1.00 16.35 280 ARG A O 1
ATOM 2232 N N . ILE A 1 276 ? 4.577 45.498 16.462 1.00 14.96 281 ILE A N 1
ATOM 2233 C CA . ILE A 1 276 ? 4.616 44.038 16.717 1.00 13.40 281 ILE A CA 1
ATOM 2234 C C . ILE A 1 276 ? 4.225 43.665 18.145 1.00 13.42 281 ILE A C 1
ATOM 2235 O O . ILE A 1 276 ? 3.456 42.713 18.340 1.00 15.11 281 ILE A O 1
ATOM 2240 N N . VAL A 1 277 ? 4.674 44.437 19.127 1.00 14.74 282 VAL A N 1
ATOM 2241 C CA . VAL A 1 277 ? 4.334 44.174 20.520 1.00 14.45 282 VAL A CA 1
ATOM 2242 C C . VAL A 1 277 ? 2.936 44.597 20.935 1.00 15.75 282 VAL A C 1
ATOM 2243 O O . VAL A 1 277 ? 2.274 43.844 21.548 1.00 14.03 282 VAL A O 1
ATOM 2247 N N . HIS A 1 278 ? 2.609 45.836 20.648 1.00 16.17 283 HIS A N 1
ATOM 2248 C CA . HIS A 1 278 ? 1.468 46.502 21.175 1.00 15.79 283 HIS A CA 1
ATOM 2249 C C . HIS A 1 278 ? 0.353 46.758 20.200 1.00 15.07 283 HIS A C 1
ATOM 2250 O O . HIS A 1 278 ? -0.693 47.259 20.635 1.00 17.61 283 HIS A O 1
ATOM 2257 N N . GLY A 1 279 ? 0.478 46.447 18.919 1.00 15.56 284 GLY A N 1
ATOM 2258 C CA . GLY A 1 279 ? -0.560 46.716 17.972 1.00 16.15 284 GLY A CA 1
ATOM 2259 C C . GLY A 1 279 ? -1.517 45.568 17.752 1.00 16.12 284 GLY A C 1
ATOM 2260 O O . GLY A 1 279 ? -1.345 44.494 18.326 1.00 16.41 284 GLY A O 1
ATOM 2261 N N . ALA A 1 280 ? -2.510 45.819 16.901 1.00 16.83 285 ALA A N 1
ATOM 2262 C CA . ALA A 1 280 ? -3.521 44.830 16.536 1.00 16.78 285 ALA A CA 1
ATOM 2263 C C . ALA A 1 280 ? -2.929 43.479 16.161 1.00 15.62 285 ALA A C 1
ATOM 2264 O O . ALA A 1 280 ? -2.009 43.401 15.354 1.00 15.50 285 ALA A O 1
ATOM 2266 N N . ASP A 1 281 ? -3.364 42.424 16.846 1.00 15.79 286 ASP A N 1
ATOM 2267 C CA . ASP A 1 281 ? -2.982 41.024 16.557 1.00 15.67 286 ASP A CA 1
ATOM 2268 C C . ASP A 1 281 ? -1.500 40.769 16.871 1.00 15.36 286 ASP A C 1
ATOM 2269 O O . ASP A 1 281 ? -0.949 39.745 16.441 1.00 15.69 286 ASP A O 1
ATOM 2274 N N . GLY A 1 282 ? -0.926 41.653 17.673 1.00 14.22 287 GLY A N 1
ATOM 2275 C CA . GLY A 1 282 ? 0.453 41.572 18.025 1.00 13.53 287 GLY A CA 1
ATOM 2276 C C . GLY A 1 282 ? 0.706 40.704 19.223 1.00 13.93 287 GLY A C 1
ATOM 2277 O O . GLY A 1 282 ? -0.125 39.885 19.597 1.00 15.51 287 GLY A O 1
ATOM 2278 N N . LEU A 1 283 ? 1.898 40.768 19.788 1.00 14.20 288 LEU A N 1
ATOM 2279 C CA . LEU A 1 283 ? 2.266 39.837 20.866 1.00 14.74 288 LEU A CA 1
ATOM 2280 C C . LEU A 1 283 ? 1.410 39.965 22.121 1.00 16.14 288 LEU A C 1
ATOM 2281 O O . LEU A 1 283 ? 0.936 38.972 22.645 1.00 16.64 288 LEU A O 1
ATOM 2286 N N . GLN A 1 284 ? 1.216 41.192 22.578 1.00 16.96 289 GLN A N 1
ATOM 2287 C CA . GLN A 1 284 ? 0.397 41.386 23.781 1.00 17.08 289 GLN A CA 1
ATOM 2288 C C . GLN A 1 284 ? -1.047 40.870 23.611 1.00 16.90 289 GLN A C 1
ATOM 2289 O O . GLN A 1 284 ? -1.606 40.312 24.567 1.00 19.41 289 GLN A O 1
ATOM 2295 N N . GLU A 1 285 ? -1.609 41.020 22.417 1.00 15.46 290 GLU A N 1
ATOM 2296 C CA . GLU A 1 285 ? -2.936 40.570 22.149 1.00 16.00 290 GLU A CA 1
ATOM 2297 C C . GLU A 1 285 ? -3.058 39.076 21.889 1.00 16.36 290 GLU A C 1
ATOM 2298 O O . GLU A 1 285 ? -4.146 38.492 22.164 1.00 18.24 290 GLU A O 1
ATOM 2304 N N . THR A 1 286 ? -2.065 38.461 21.252 1.00 17.26 291 THR A N 1
ATOM 2305 C CA . THR A 1 286 ? -2.273 37.101 20.746 1.00 16.36 291 THR A CA 1
ATOM 2306 C C . THR A 1 286 ? -1.279 36.026 21.222 1.00 16.88 291 THR A C 1
ATOM 2307 O O . THR A 1 286 ? -1.534 34.833 20.990 1.00 18.82 291 THR A O 1
ATOM 2311 N N . SER A 1 287 ? -0.164 36.396 21.831 1.00 15.55 292 SER A N 1
ATOM 2312 C CA . SER A 1 287 ? 0.834 35.411 22.217 1.00 15.69 292 SER A CA 1
ATOM 2313 C C . SER A 1 287 ? 0.496 34.681 23.507 1.00 16.19 292 SER A C 1
ATOM 2314 O O . SER A 1 287 ? 0.228 35.314 24.513 1.00 18.74 292 SER A O 1
ATOM 2317 N N . LYS A 1 288 ? 0.426 33.366 23.444 1.00 17.09 293 LYS A N 1
ATOM 2318 C CA . LYS A 1 288 ? 0.153 32.527 24.589 1.00 18.09 293 LYS A CA 1
ATOM 2319 C C . LYS A 1 288 ? 1.361 31.608 24.807 1.00 17.66 293 LYS A C 1
ATOM 2320 O O . LYS A 1 288 ? 1.893 30.976 23.859 1.00 16.72 293 LYS A O 1
ATOM 2326 N N . PRO A 1 289 ? 1.808 31.493 26.074 1.00 18.39 294 PRO A N 1
ATOM 2327 C CA . PRO A 1 289 ? 2.964 30.652 26.289 1.00 16.90 294 PRO A CA 1
ATOM 2328 C C . PRO A 1 289 ? 2.670 29.182 25.951 1.00 14.71 294 PRO A C 1
ATOM 2329 O O . PRO A 1 289 ? 1.546 28.725 26.079 1.00 17.32 294 PRO A O 1
ATOM 2333 N N . SER A 1 290 ? 3.711 28.438 25.575 1.00 15.80 295 SER A N 1
ATOM 2334 C CA . SER A 1 290 ? 3.529 26.989 25.474 1.00 15.65 295 SER A CA 1
ATOM 2335 C C . SER A 1 290 ? 3.098 26.467 26.838 1.00 16.52 295 SER A C 1
ATOM 2336 O O . SER A 1 290 ? 3.571 26.957 27.888 1.00 17.96 295 SER A O 1
ATOM 2339 N N . THR A 1 291 ? 2.193 25.495 26.819 1.00 18.00 296 THR A N 1
ATOM 2340 C CA . THR A 1 291 ? 1.682 24.978 28.071 1.00 17.26 296 THR A CA 1
ATOM 2341 C C . THR A 1 291 ? 2.689 24.148 28.869 1.00 17.88 296 THR A C 1
ATOM 2342 O O . THR A 1 291 ? 2.459 23.835 30.043 1.00 19.72 296 THR A O 1
ATOM 2346 N N . VAL A 1 292 ? 3.830 23.808 28.272 1.00 19.02 297 VAL A N 1
ATOM 2347 C CA . VAL A 1 292 ? 4.952 23.197 29.013 1.00 20.79 297 VAL A CA 1
ATOM 2348 C C . VAL A 1 292 ? 5.459 24.137 30.139 1.00 21.32 297 VAL A C 1
ATOM 2349 O O . VAL A 1 292 ? 5.976 23.674 31.152 1.00 23.10 297 VAL A O 1
ATOM 2353 N N . PHE A 1 293 ? 5.233 25.443 29.985 1.00 21.43 298 PHE A N 1
ATOM 2354 C CA . PHE A 1 293 ? 5.712 26.430 30.957 1.00 22.88 298 PHE A CA 1
ATOM 2355 C C . PHE A 1 293 ? 4.662 26.846 31.965 1.00 27.27 298 PHE A C 1
ATOM 2356 O O . PHE A 1 293 ? 4.992 27.545 32.931 1.00 30.56 298 PHE A O 1
ATOM 2364 N N . THR A 1 294 ? 3.431 26.421 31.701 1.00 28.57 299 THR A N 1
ATOM 2365 C CA . THR A 1 294 ? 2.208 26.787 32.378 1.00 32.45 299 THR A CA 1
ATOM 2366 C C . THR A 1 294 ? 1.140 27.633 31.729 1.00 33.30 299 THR A C 1
ATOM 2367 O O . THR A 1 294 ? 0.580 27.166 30.716 1.00 35.17 299 THR A O 1
#

CATH classification: 3.20.20.80

Secondary structure (DSSP, 8-state):
--EEETTEEE-TTS-B---EEEEE-GGG-GGGHHHHHHHHHHTT-SEEEEEE--SSSS----HHHHHHHHHHHHTTT-EEEEEE-TTTT---HHHHHHHHHHHHHTHHHHTT-TTTEEEE--TT---SS-HHHHHHHHHHHHHHHHHTT--SPEEEE-BTTTTBTHHHHHHHHHHHHT-TT--EEEEEEESTTTTSSHHHHHHHHHHHHTTT--EEEEEE--------HHHHHHHHHHHT-EEEES-SS---GGGGGG-SBSSTTSSSB-HHHHHHHHSTTSHHHH----GGG-

B-factor: mean 21.51, std 7.52, range [10.39, 65.43]